Protein AF-A0A1S3C6G9-F1 (afdb_monomer_lite)

Foldseek 3Di:
DDDDDDDCVNDPDDDDPDDDDWDADPVQVVVVVVVVVVVAFDDWDWADDPVCQFWIWIWTHHPDPPDDIDIDITTTDDDPDDPPPFFFWPPQKKKKFQLVVVLVVLVVDDPPDQKWKWKDAQFWIWTDDPPDIDIQGVVVVRMHIANHDHPDMDIDIDGCPPVVVSVVDPARMDMDIDGDRDPDDDPDPPPPPDDDDPPPDDDCLADWRPRQKKKKAFLVLVLVVLVVQVPAQKWKWKDAQFKIKTARPPPRDIDMDGPPVSNMHIDNHDHPDMQIAMDGCPVVVVSVPQDARIWMWTAHPPQRWIKIWGDNGPPDIDIDIGGRDPPPPVVPPPD

Structure (mmCIF, N/CA/C/O backbone):
data_AF-A0A1S3C6G9-F1
#
_entry.id   AF-A0A1S3C6G9-F1
#
loop_
_atom_site.group_PDB
_atom_site.id
_atom_site.type_symbol
_atom_site.label_atom_id
_atom_site.label_alt_id
_atom_site.label_comp_id
_atom_site.label_asym_id
_atom_site.label_entity_id
_atom_site.label_seq_id
_atom_site.pdbx_PDB_ins_code
_atom_site.Cartn_x
_atom_site.Cartn_y
_atom_site.Cartn_z
_atom_site.occupancy
_atom_site.B_iso_or_equiv
_atom_site.auth_seq_id
_atom_site.auth_comp_id
_atom_site.auth_asym_id
_atom_site.auth_atom_id
_atom_site.pdbx_PDB_model_num
ATOM 1 N N . MET A 1 1 ? 0.177 0.631 -14.634 1.00 38.62 1 MET A N 1
ATOM 2 C CA . MET A 1 1 ? 0.979 1.840 -14.386 1.00 38.62 1 MET A CA 1
ATOM 3 C C . MET A 1 1 ? 1.663 1.629 -13.054 1.00 38.62 1 MET A C 1
ATOM 5 O O . MET A 1 1 ? 0.965 1.421 -12.072 1.00 38.62 1 MET A O 1
ATOM 9 N N . ILE A 1 2 ? 2.988 1.518 -13.060 1.00 38.00 2 ILE A N 1
ATOM 10 C CA . ILE A 1 2 ? 3.804 1.368 -11.851 1.00 38.00 2 ILE A CA 1
ATOM 11 C C . ILE A 1 2 ? 4.356 2.754 -11.544 1.00 38.00 2 ILE A C 1
ATOM 13 O O . ILE A 1 2 ? 4.854 3.421 -12.450 1.00 38.00 2 ILE A O 1
ATOM 17 N N . THR A 1 3 ? 4.246 3.172 -10.291 1.00 46.28 3 THR A N 1
ATOM 18 C CA . THR A 1 3 ?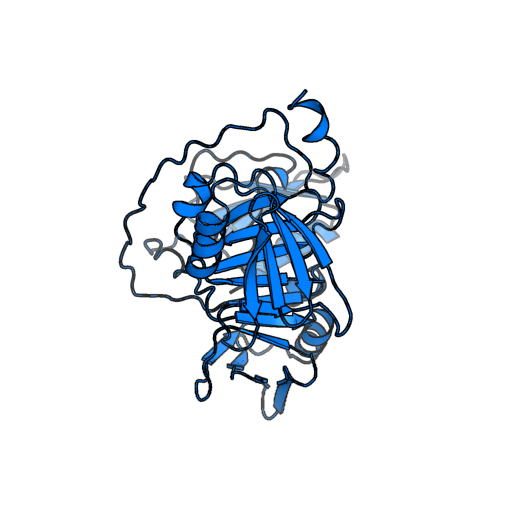 4.720 4.473 -9.834 1.00 46.28 3 THR A CA 1
ATOM 19 C C . THR A 1 3 ? 5.873 4.246 -8.868 1.00 46.28 3 THR A C 1
ATOM 21 O O . THR A 1 3 ? 5.708 3.555 -7.866 1.00 46.28 3 THR A O 1
ATOM 24 N N . LEU A 1 4 ? 7.037 4.804 -9.190 1.00 50.41 4 LEU A N 1
ATOM 25 C CA . LEU A 1 4 ? 8.224 4.799 -8.341 1.00 50.41 4 LEU A CA 1
ATOM 26 C C . LEU A 1 4 ? 8.490 6.237 -7.897 1.00 50.41 4 LEU A C 1
ATOM 28 O O . LEU A 1 4 ? 8.584 7.130 -8.737 1.00 50.41 4 LEU A O 1
ATOM 32 N N . THR A 1 5 ? 8.625 6.449 -6.592 1.00 59.31 5 THR A N 1
ATOM 33 C CA . THR A 1 5 ? 9.038 7.733 -6.022 1.00 59.31 5 THR A CA 1
ATOM 34 C C . THR A 1 5 ? 10.396 7.545 -5.369 1.00 59.31 5 THR A C 1
ATOM 36 O O . THR A 1 5 ? 10.550 6.687 -4.506 1.00 59.31 5 THR A O 1
ATOM 39 N N . MET A 1 6 ? 11.373 8.333 -5.807 1.00 55.72 6 MET A N 1
ATOM 40 C CA . MET A 1 6 ? 12.701 8.400 -5.206 1.00 55.72 6 MET A CA 1
ATOM 41 C C . MET A 1 6 ? 12.866 9.787 -4.601 1.00 55.72 6 MET A C 1
ATOM 43 O O . MET A 1 6 ? 12.591 10.782 -5.275 1.00 55.72 6 MET A O 1
ATOM 47 N N . LEU A 1 7 ? 13.271 9.846 -3.337 1.00 67.69 7 LEU A N 1
ATOM 48 C CA . LEU A 1 7 ? 13.554 11.107 -2.657 1.00 67.69 7 LEU A CA 1
ATOM 49 C C . LEU A 1 7 ? 14.998 11.552 -2.960 1.00 67.69 7 LEU A C 1
ATOM 51 O O . LEU A 1 7 ? 15.809 10.709 -3.358 1.00 67.69 7 LEU A O 1
ATOM 55 N N . PRO A 1 8 ? 15.348 12.844 -2.808 1.00 66.25 8 PRO A N 1
ATOM 56 C CA . PRO A 1 8 ? 16.704 13.340 -3.064 1.00 66.25 8 PRO A CA 1
ATOM 57 C C . PRO A 1 8 ? 17.812 12.545 -2.356 1.00 66.25 8 PRO A C 1
ATOM 59 O O . PRO A 1 8 ? 18.881 12.339 -2.923 1.00 66.25 8 PRO A O 1
ATOM 62 N N . GLU A 1 9 ? 17.533 12.026 -1.162 1.00 68.75 9 GLU A N 1
ATOM 63 C CA . GLU A 1 9 ? 18.440 11.228 -0.330 1.00 68.75 9 GLU A CA 1
ATOM 64 C C . GLU A 1 9 ? 18.771 9.863 -0.952 1.00 68.75 9 GLU A C 1
ATOM 66 O O . GLU A 1 9 ? 19.758 9.229 -0.592 1.00 68.75 9 GLU A O 1
ATOM 71 N N . SER A 1 10 ? 17.976 9.409 -1.927 1.00 68.12 10 SER A N 1
ATOM 72 C CA . SER A 1 10 ? 18.249 8.186 -2.693 1.00 68.12 10 SER A CA 1
ATOM 73 C C . SER A 1 10 ? 19.398 8.350 -3.699 1.00 68.12 10 SER A C 1
ATOM 75 O O . SER A 1 10 ? 19.798 7.372 -4.331 1.00 68.12 10 SER A O 1
ATOM 77 N N . PHE A 1 11 ? 19.914 9.569 -3.888 1.00 75.50 11 PHE A N 1
ATOM 78 C CA . PHE A 1 11 ? 20.963 9.884 -4.852 1.00 75.50 11 PHE A CA 1
ATOM 79 C C . PHE A 1 11 ? 22.239 10.338 -4.142 1.00 75.50 11 PHE A C 1
ATOM 81 O O . PHE A 1 11 ? 22.205 11.153 -3.227 1.00 75.50 11 PHE A O 1
ATOM 88 N N . THR A 1 12 ? 23.402 9.899 -4.633 1.00 82.62 12 THR A N 1
ATOM 89 C CA . THR A 1 12 ? 24.702 10.405 -4.152 1.00 82.62 12 THR A CA 1
ATOM 90 C C . THR A 1 12 ? 24.865 11.906 -4.413 1.00 82.62 12 THR A C 1
ATOM 92 O O . THR A 1 12 ? 25.555 12.601 -3.669 1.00 82.62 12 THR A O 1
ATOM 95 N N . ARG A 1 13 ? 24.254 12.410 -5.493 1.00 77.31 13 ARG A N 1
ATOM 96 C CA . ARG A 1 13 ? 24.176 13.832 -5.841 1.00 77.31 13 ARG A CA 1
ATOM 97 C C . ARG A 1 13 ? 22.821 14.114 -6.478 1.00 77.31 13 ARG A C 1
ATOM 99 O O . ARG A 1 13 ? 22.429 13.411 -7.406 1.00 77.31 13 ARG A O 1
ATOM 106 N N . TYR A 1 14 ? 22.148 15.161 -6.016 1.00 84.44 14 TYR A N 1
ATOM 107 C CA . TYR A 1 14 ? 20.875 15.618 -6.566 1.00 84.44 14 TYR A CA 1
ATOM 108 C C . TYR A 1 14 ? 20.879 17.144 -6.683 1.00 84.44 14 TYR A C 1
ATOM 110 O O . TYR A 1 14 ? 21.226 17.841 -5.733 1.00 84.44 14 TYR A O 1
ATOM 118 N N . SER A 1 15 ? 20.499 17.656 -7.852 1.00 82.12 15 SER A N 1
ATOM 119 C CA . SER A 1 15 ? 20.269 19.081 -8.090 1.00 82.12 15 SER A CA 1
ATOM 120 C C . SER A 1 15 ? 19.144 19.238 -9.103 1.00 82.12 15 SER A C 1
ATOM 122 O O . SER A 1 15 ? 19.116 18.533 -10.113 1.00 82.12 15 SER A O 1
ATOM 124 N N .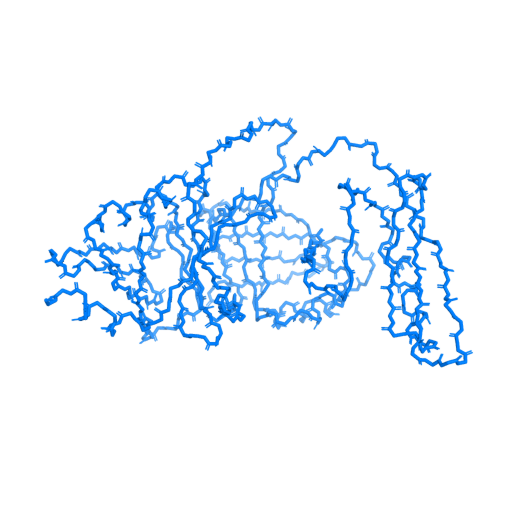 CYS A 1 16 ? 18.200 20.130 -8.819 1.00 79.38 16 CYS A N 1
ATOM 125 C CA . CYS A 1 16 ? 17.033 20.356 -9.657 1.00 79.38 16 CYS A CA 1
ATOM 126 C C . CYS A 1 16 ? 16.548 21.798 -9.480 1.00 79.38 16 CYS A C 1
ATOM 128 O O . CYS A 1 16 ? 15.994 22.145 -8.439 1.00 79.38 16 CYS A O 1
ATOM 130 N N . ASP A 1 17 ? 16.752 22.634 -10.499 1.00 76.81 17 ASP A N 1
ATOM 131 C CA . ASP A 1 17 ? 16.392 24.058 -10.437 1.00 76.81 17 ASP A CA 1
ATOM 132 C C . ASP A 1 17 ? 14.884 24.290 -10.598 1.00 76.81 17 ASP A C 1
ATOM 134 O O . ASP A 1 17 ? 14.328 25.283 -10.124 1.00 76.81 17 ASP A O 1
ATOM 138 N N . ARG A 1 18 ? 14.214 23.399 -11.336 1.00 68.50 18 ARG A N 1
ATOM 139 C CA . ARG A 1 18 ? 12.786 23.471 -11.663 1.00 68.50 18 ARG A CA 1
ATOM 140 C C . ARG A 1 18 ? 12.225 22.069 -11.817 1.00 68.50 18 ARG A C 1
ATOM 142 O O . ARG A 1 18 ? 12.912 21.182 -12.304 1.00 68.50 18 ARG A O 1
ATOM 149 N N . ASN A 1 19 ? 10.944 21.899 -11.507 1.00 67.56 19 ASN A N 1
ATOM 150 C CA . ASN A 1 19 ? 10.250 20.644 -11.779 1.00 67.56 19 ASN A CA 1
ATOM 151 C C . ASN A 1 19 ? 10.243 20.359 -13.288 1.00 67.56 19 ASN A C 1
ATOM 153 O O . ASN A 1 19 ? 9.699 21.143 -14.071 1.00 67.56 19 ASN A O 1
ATOM 157 N N . ILE A 1 20 ? 10.838 19.234 -13.684 1.00 70.06 20 ILE A N 1
ATOM 158 C CA . ILE A 1 20 ? 10.890 18.763 -15.068 1.00 70.06 20 ILE A CA 1
ATOM 159 C C . ILE A 1 20 ? 10.080 17.472 -15.167 1.00 70.06 20 ILE A C 1
ATOM 161 O O . ILE A 1 20 ? 10.224 16.567 -14.348 1.00 70.06 20 ILE A O 1
ATOM 165 N N . TYR A 1 21 ? 9.256 17.382 -16.208 1.00 70.00 21 TYR A N 1
ATOM 166 C CA . TYR A 1 21 ? 8.491 16.185 -16.528 1.00 70.00 21 TYR A CA 1
ATOM 167 C C . TYR A 1 21 ? 8.989 15.609 -17.840 1.00 70.00 21 TYR A C 1
ATOM 169 O O . TYR A 1 21 ? 8.986 16.286 -18.869 1.00 70.00 21 TYR A O 1
ATOM 177 N N . VAL A 1 22 ? 9.422 14.354 -17.790 1.00 72.69 22 VAL A N 1
ATOM 178 C CA . VAL A 1 22 ? 9.971 13.649 -18.942 1.00 72.69 22 VAL A CA 1
ATOM 179 C C . VAL A 1 22 ? 9.237 12.336 -19.105 1.00 72.69 22 VAL A C 1
ATOM 181 O O . VAL A 1 22 ? 9.097 11.572 -18.152 1.00 72.69 22 VAL A O 1
ATOM 184 N N . GLN A 1 23 ? 8.805 12.058 -20.329 1.00 77.62 23 GLN A N 1
ATOM 185 C CA . GLN A 1 23 ? 8.282 10.756 -20.698 1.00 77.62 23 GLN A CA 1
ATOM 186 C C . GLN A 1 23 ? 9.239 10.112 -21.704 1.00 77.62 23 GLN A C 1
ATOM 188 O O . GLN A 1 23 ? 9.693 10.757 -22.648 1.00 77.62 23 GLN A O 1
ATOM 193 N N . PHE A 1 24 ? 9.576 8.847 -21.469 1.00 81.44 24 PHE A N 1
ATOM 194 C CA . PHE A 1 24 ? 10.530 8.084 -22.270 1.00 81.44 24 PHE A CA 1
ATOM 195 C C . PHE A 1 24 ? 10.158 6.598 -22.279 1.00 81.44 24 PHE A C 1
ATOM 197 O O . PHE A 1 24 ? 9.331 6.140 -21.484 1.00 81.44 24 PHE A O 1
ATOM 204 N N . SER A 1 25 ? 10.756 5.829 -23.190 1.00 80.50 25 SER A N 1
ATOM 205 C CA . SER A 1 25 ? 10.552 4.381 -23.251 1.00 80.50 25 SER A CA 1
ATOM 206 C C . SER A 1 25 ? 11.339 3.699 -22.139 1.00 80.50 25 SER A C 1
ATOM 208 O O . SER A 1 25 ? 12.572 3.713 -22.137 1.00 80.50 25 SER A O 1
ATOM 210 N N . ILE A 1 26 ? 10.632 3.042 -21.216 1.00 77.06 26 ILE A N 1
ATOM 211 C CA . ILE A 1 26 ? 11.287 2.267 -20.156 1.00 77.06 26 ILE A CA 1
ATOM 212 C C . ILE A 1 26 ? 12.150 1.134 -20.729 1.00 77.06 26 ILE A C 1
ATOM 214 O O . ILE A 1 26 ? 13.206 0.836 -20.182 1.00 77.06 26 ILE A O 1
ATOM 218 N N . GLY A 1 27 ? 11.752 0.542 -21.863 1.00 75.56 27 GLY A N 1
ATOM 219 C CA . GLY A 1 27 ? 12.531 -0.500 -22.537 1.00 75.56 27 GLY A CA 1
ATOM 220 C C . GLY A 1 27 ? 13.826 0.031 -23.157 1.00 75.56 27 GLY A C 1
ATOM 221 O O . GLY A 1 27 ? 14.871 -0.617 -23.079 1.00 75.56 27 GLY A O 1
ATOM 222 N N . GLU A 1 28 ? 13.793 1.241 -23.717 1.00 81.00 28 GLU A N 1
ATOM 223 C CA . GLU A 1 28 ? 14.993 1.899 -24.243 1.00 81.00 28 GLU A CA 1
ATOM 224 C C . GLU A 1 28 ? 15.953 2.276 -23.109 1.00 81.00 28 GLU A C 1
ATOM 226 O O . GLU A 1 28 ? 17.142 1.964 -23.177 1.00 81.00 28 GLU A O 1
ATOM 231 N N . PHE A 1 29 ? 15.427 2.860 -22.029 1.00 85.81 29 PHE A N 1
ATOM 232 C CA . PHE A 1 29 ? 16.208 3.160 -20.831 1.00 85.81 29 PHE A CA 1
ATOM 233 C C . PHE A 1 29 ? 16.860 1.895 -20.260 1.00 85.81 29 PHE A C 1
ATOM 235 O O . PHE A 1 29 ? 18.071 1.863 -20.039 1.00 85.81 29 PHE A O 1
ATOM 242 N N . TYR A 1 30 ? 16.077 0.827 -20.087 1.00 83.31 30 TYR A N 1
ATOM 243 C CA . TYR A 1 30 ? 16.554 -0.433 -19.526 1.00 83.31 30 TYR A CA 1
ATOM 244 C C . TYR A 1 30 ? 17.632 -1.090 -20.394 1.00 83.31 30 TYR A C 1
ATOM 246 O O . TYR A 1 30 ? 18.643 -1.556 -19.869 1.00 83.31 30 TYR A O 1
ATOM 254 N N . SER A 1 31 ? 17.468 -1.098 -21.721 1.00 81.19 31 SER A N 1
ATOM 255 C CA . SER A 1 31 ? 18.469 -1.687 -22.621 1.00 81.19 31 SER A CA 1
ATOM 256 C C . SER A 1 31 ? 19.803 -0.931 -22.575 1.00 81.19 31 SER A C 1
ATOM 258 O O . SER A 1 31 ? 20.854 -1.565 -22.452 1.00 81.19 31 SER A O 1
ATOM 260 N N . LYS A 1 32 ? 19.773 0.412 -22.570 1.00 87.31 32 LYS A N 1
ATOM 261 C CA . LYS A 1 32 ? 20.968 1.255 -22.390 1.00 87.31 32 LYS A CA 1
ATOM 262 C C . LYS A 1 32 ? 21.617 1.014 -21.029 1.00 87.31 32 LYS A C 1
ATOM 264 O O . LYS A 1 32 ? 22.825 0.794 -20.971 1.00 87.31 32 LYS A O 1
ATOM 269 N N . PHE A 1 33 ? 20.826 0.995 -19.958 1.00 87.19 33 PHE A N 1
ATOM 270 C CA . PHE A 1 33 ? 21.311 0.752 -18.601 1.00 87.19 33 PHE A CA 1
ATOM 271 C C . PHE A 1 33 ? 22.010 -0.608 -18.474 1.00 87.19 33 PHE A C 1
ATOM 273 O O . PHE A 1 33 ? 23.155 -0.691 -18.028 1.00 87.19 33 PHE A O 1
ATOM 280 N N . MET A 1 34 ? 21.363 -1.682 -18.933 1.00 86.75 34 MET A N 1
ATOM 281 C CA . MET A 1 34 ? 21.908 -3.037 -18.829 1.00 86.75 34 MET A CA 1
ATOM 282 C C . MET A 1 34 ? 23.144 -3.251 -19.704 1.00 86.75 34 MET A C 1
ATOM 284 O O . MET A 1 34 ? 24.052 -3.976 -19.296 1.00 86.75 34 MET A O 1
ATOM 288 N N . LEU A 1 35 ? 23.212 -2.618 -20.879 1.00 89.56 35 LEU A N 1
ATOM 289 C CA . LEU A 1 35 ? 24.400 -2.661 -21.733 1.00 89.56 35 LEU A CA 1
ATOM 290 C C . LEU A 1 35 ? 25.629 -2.086 -21.014 1.00 89.56 35 LEU A C 1
ATOM 292 O O . LEU A 1 35 ? 26.685 -2.716 -21.022 1.00 89.56 35 LEU A O 1
ATOM 296 N N . HIS A 1 36 ? 25.492 -0.919 -20.381 1.00 90.31 36 HIS A N 1
ATOM 297 C CA . HIS A 1 36 ? 26.605 -0.257 -19.692 1.00 90.31 36 HIS A CA 1
ATOM 298 C C . HIS A 1 36 ? 26.970 -0.980 -18.396 1.00 90.31 36 HIS A C 1
ATOM 300 O O . HIS A 1 36 ? 28.150 -1.211 -18.140 1.00 90.31 36 HIS A O 1
ATOM 306 N N . LYS A 1 37 ? 25.979 -1.484 -17.654 1.00 87.75 37 LYS A N 1
ATOM 307 C CA . LYS A 1 37 ? 26.233 -2.340 -16.489 1.00 87.75 37 LYS A CA 1
ATOM 308 C C . LYS A 1 37 ? 27.086 -3.566 -16.844 1.00 87.75 37 LYS A C 1
ATOM 310 O O . LYS A 1 37 ? 28.029 -3.886 -16.131 1.00 87.75 37 LYS A O 1
ATOM 315 N N . ARG A 1 38 ? 26.819 -4.229 -17.981 1.00 88.81 38 ARG A N 1
ATOM 316 C CA . ARG A 1 38 ? 27.636 -5.366 -18.467 1.00 88.81 38 ARG A CA 1
ATOM 317 C C . ARG A 1 38 ? 29.054 -4.970 -18.889 1.00 88.81 38 ARG A C 1
ATOM 319 O O . ARG A 1 38 ? 29.923 -5.831 -18.930 1.00 88.81 38 ARG A O 1
ATOM 326 N N . ARG A 1 39 ? 29.284 -3.698 -19.222 1.00 87.69 39 ARG A N 1
ATOM 327 C CA . ARG A 1 39 ? 30.592 -3.159 -19.629 1.00 87.69 39 ARG A CA 1
ATOM 328 C C . ARG A 1 39 ? 31.448 -2.668 -18.454 1.00 87.69 39 ARG A C 1
ATOM 330 O O . ARG A 1 39 ? 32.580 -2.256 -18.684 1.00 87.69 39 ARG A O 1
ATOM 337 N N . GLY A 1 40 ? 30.941 -2.755 -17.221 1.00 87.94 40 GLY A N 1
ATOM 338 C CA . GLY A 1 40 ? 31.676 -2.359 -16.015 1.00 87.94 40 GLY A CA 1
ATOM 339 C C . GLY A 1 40 ? 31.447 -0.910 -15.577 1.00 87.94 40 GLY A C 1
ATOM 340 O O . GLY A 1 40 ? 32.227 -0.388 -14.784 1.00 87.94 40 GLY A O 1
ATOM 341 N N . TYR A 1 41 ? 30.385 -0.266 -16.067 1.00 90.62 41 TYR A N 1
ATOM 342 C CA . TYR A 1 41 ? 29.923 1.010 -15.523 1.00 90.62 41 TYR A CA 1
ATOM 343 C C . TYR A 1 41 ? 29.105 0.761 -14.251 1.00 90.62 41 TYR A C 1
ATOM 345 O O . TYR A 1 41 ? 28.204 -0.085 -14.239 1.00 90.62 41 TYR A O 1
ATOM 353 N N . ASP A 1 42 ? 29.422 1.495 -13.189 1.00 89.00 42 ASP A N 1
ATOM 354 C CA . ASP A 1 42 ? 28.872 1.310 -11.840 1.00 89.00 42 ASP A CA 1
ATOM 355 C C . ASP A 1 42 ? 27.985 2.476 -11.386 1.00 89.00 42 ASP A C 1
ATOM 357 O O . ASP A 1 42 ? 27.235 2.341 -10.419 1.00 89.00 42 ASP A O 1
ATOM 361 N N . SER A 1 43 ? 28.018 3.595 -12.109 1.00 88.75 43 SER A N 1
ATOM 362 C CA . SER A 1 43 ? 27.309 4.818 -11.755 1.00 88.75 43 SER A CA 1
ATOM 363 C C . SER A 1 43 ? 26.644 5.454 -12.976 1.00 88.75 43 SER A C 1
ATOM 365 O O . SER A 1 43 ? 27.095 5.319 -14.115 1.00 88.75 43 SER A O 1
ATOM 367 N N . LEU A 1 44 ? 25.511 6.116 -12.736 1.00 91.25 44 LEU A N 1
ATOM 368 C CA . LEU A 1 44 ? 24.696 6.771 -13.755 1.00 91.25 44 LEU A CA 1
ATOM 369 C C . LEU A 1 44 ? 24.291 8.158 -13.263 1.00 91.25 44 LEU A C 1
ATOM 371 O O . LEU A 1 44 ? 23.691 8.287 -12.197 1.00 91.25 44 LEU A O 1
ATOM 375 N N . THR A 1 45 ? 24.533 9.162 -14.096 1.00 87.94 45 THR A N 1
ATOM 376 C CA . THR A 1 45 ? 24.004 10.513 -13.925 1.00 87.94 45 THR A CA 1
ATOM 377 C C . THR A 1 45 ? 22.892 10.751 -14.941 1.00 87.94 45 THR A C 1
ATOM 379 O O . THR A 1 45 ? 23.066 10.533 -16.140 1.00 87.94 45 THR A O 1
ATOM 382 N N . LEU A 1 46 ? 21.738 11.208 -14.457 1.00 88.69 46 LEU A N 1
ATOM 383 C CA . LEU A 1 46 ? 20.617 11.636 -15.290 1.00 88.69 46 LEU A CA 1
ATOM 384 C C . LEU A 1 46 ? 20.675 13.154 -15.442 1.00 88.69 46 LEU A C 1
ATOM 386 O O . LEU A 1 46 ? 20.628 13.875 -14.449 1.00 88.69 46 LEU A O 1
ATOM 390 N N . ILE A 1 47 ? 20.757 13.639 -16.677 1.00 85.56 47 ILE A N 1
ATOM 391 C CA . ILE A 1 47 ? 20.854 15.066 -16.977 1.00 85.56 47 ILE A CA 1
ATOM 392 C C . ILE A 1 47 ? 19.668 15.458 -17.857 1.00 85.56 47 ILE A C 1
ATOM 394 O O . ILE A 1 47 ? 19.522 15.005 -18.994 1.00 85.56 47 ILE A O 1
ATOM 398 N N . CYS A 1 48 ? 18.815 16.326 -17.317 1.00 79.56 48 CYS A N 1
ATOM 399 C CA . CYS A 1 48 ? 17.689 16.919 -18.029 1.00 79.56 48 CYS A CA 1
ATOM 400 C C . CYS A 1 48 ? 17.908 18.424 -18.127 1.00 79.56 48 CYS A C 1
ATOM 402 O O . CYS A 1 48 ? 17.748 19.136 -17.140 1.00 79.56 48 CYS A O 1
ATOM 404 N N . LEU A 1 49 ? 18.257 18.914 -19.314 1.00 72.88 49 LEU A N 1
ATOM 405 C CA . LEU A 1 49 ? 18.368 20.350 -19.558 1.00 72.88 49 LEU A CA 1
ATOM 406 C C . LEU A 1 49 ? 17.106 20.821 -20.271 1.00 72.88 49 LEU A C 1
ATOM 408 O O . LEU A 1 49 ? 16.677 20.212 -21.250 1.00 72.88 49 LEU A O 1
ATOM 412 N N . ALA A 1 50 ? 16.529 21.929 -19.805 1.00 65.12 50 ALA A N 1
ATOM 413 C CA . ALA A 1 50 ? 15.311 22.505 -20.382 1.00 65.12 50 ALA A CA 1
ATOM 414 C C . ALA A 1 50 ? 15.454 22.852 -21.881 1.00 65.12 50 ALA A C 1
ATOM 416 O O . ALA A 1 50 ? 14.461 22.910 -22.610 1.00 65.12 50 ALA A O 1
ATOM 417 N N . GLU A 1 51 ? 16.690 23.063 -22.338 1.00 66.88 51 GLU A N 1
ATOM 418 C CA . GLU A 1 51 ? 17.050 23.341 -23.730 1.00 66.88 51 GLU A CA 1
ATOM 419 C C . GLU A 1 51 ? 16.918 22.098 -24.631 1.00 66.88 51 GLU A C 1
ATOM 421 O O . GLU A 1 51 ? 16.570 22.219 -25.806 1.00 66.88 51 GLU A O 1
ATOM 426 N N . PHE A 1 52 ? 17.071 20.888 -24.080 1.00 65.88 52 PHE A N 1
ATOM 427 C CA . PHE A 1 52 ? 16.946 19.620 -24.805 1.00 65.88 52 PHE A CA 1
ATOM 428 C C . PHE A 1 52 ? 15.550 19.010 -24.625 1.00 65.88 52 PHE A C 1
ATOM 430 O O . PHE A 1 52 ? 15.358 17.980 -23.988 1.00 65.88 52 PHE A O 1
ATOM 437 N N . ARG A 1 53 ? 14.540 19.641 -25.236 1.00 62.81 53 ARG A N 1
ATOM 438 C CA . ARG A 1 53 ? 13.109 19.300 -25.053 1.00 62.81 53 ARG A CA 1
ATOM 439 C C . ARG A 1 53 ? 12.690 17.870 -25.422 1.00 62.81 53 ARG A C 1
ATOM 441 O O . ARG A 1 53 ? 11.607 17.451 -25.023 1.00 62.81 53 ARG A O 1
ATOM 448 N N . PHE A 1 54 ? 13.512 17.157 -26.187 1.00 78.38 54 PHE A N 1
ATOM 449 C CA . PHE A 1 54 ? 13.217 15.811 -26.696 1.00 78.38 54 PHE A CA 1
ATOM 450 C C . PHE A 1 54 ? 14.280 14.779 -26.320 1.00 78.38 54 PHE A C 1
ATOM 452 O O . PHE A 1 54 ? 14.272 13.669 -26.846 1.00 78.38 54 PHE A O 1
ATOM 459 N N . HIS A 1 55 ? 1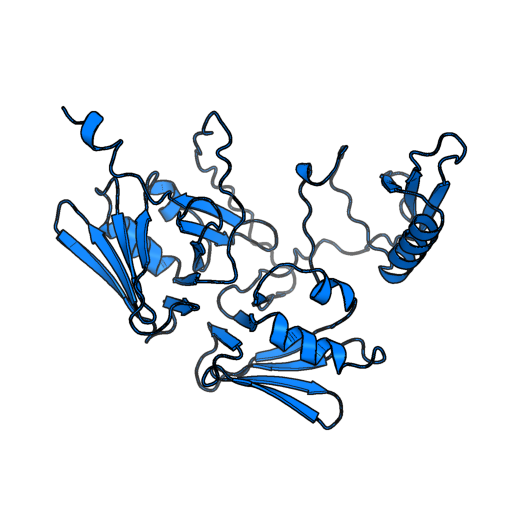5.224 15.142 -25.446 1.00 81.94 55 HIS A N 1
ATOM 460 C CA . HIS A 1 55 ? 16.280 14.228 -25.038 1.00 81.94 55 HIS A CA 1
ATOM 461 C C . HIS A 1 55 ? 16.619 14.384 -23.558 1.00 81.94 55 HIS A C 1
ATOM 463 O O . HIS A 1 55 ? 16.712 15.488 -23.031 1.00 81.94 55 HIS A O 1
ATOM 469 N N . MET A 1 56 ? 16.850 13.253 -22.902 1.00 86.81 56 MET A N 1
ATOM 470 C CA . MET A 1 56 ? 17.499 13.168 -21.597 1.00 86.81 56 MET A CA 1
ATOM 471 C C . MET A 1 56 ? 18.892 12.593 -21.824 1.00 86.81 56 MET A C 1
ATOM 473 O O . MET A 1 56 ? 19.041 11.600 -22.537 1.00 86.81 56 MET A O 1
ATOM 477 N N . ALA A 1 57 ? 19.912 13.200 -21.229 1.00 88.62 57 ALA A N 1
ATOM 478 C CA . ALA A 1 57 ? 21.255 12.647 -21.257 1.00 88.62 57 ALA A CA 1
ATOM 479 C C . ALA A 1 57 ? 21.439 11.671 -20.086 1.00 88.62 57 ALA A C 1
ATOM 481 O O . ALA A 1 57 ? 21.095 11.962 -18.942 1.00 88.62 57 ALA A O 1
ATOM 482 N N . LEU A 1 58 ? 21.965 10.494 -20.402 1.00 90.50 58 LEU A N 1
ATOM 483 C CA . LEU A 1 58 ? 22.386 9.461 -19.468 1.00 90.50 58 LEU A CA 1
ATOM 484 C C . LEU A 1 58 ? 23.910 9.413 -19.532 1.00 90.50 58 LEU A C 1
ATOM 486 O O . LEU A 1 58 ? 24.463 9.092 -20.582 1.00 90.50 58 LEU A O 1
ATOM 490 N N . GLU A 1 59 ? 24.595 9.732 -18.446 1.00 92.00 59 GLU A N 1
ATOM 491 C CA . GLU A 1 59 ? 26.052 9.675 -18.395 1.00 92.00 59 GLU A CA 1
ATOM 492 C C . GLU A 1 59 ? 26.485 8.523 -17.492 1.00 92.00 59 GLU A C 1
ATOM 494 O O . GLU A 1 59 ? 26.239 8.535 -16.286 1.00 92.00 59 GLU A O 1
ATOM 499 N N . PHE A 1 60 ? 27.091 7.501 -18.091 1.00 91.81 60 PHE A N 1
ATOM 500 C CA . PHE A 1 60 ? 27.574 6.332 -17.366 1.00 91.81 60 PHE A CA 1
ATOM 501 C C . PHE A 1 60 ? 29.028 6.533 -16.955 1.00 91.81 60 PHE A C 1
ATOM 503 O O . PHE A 1 60 ? 29.868 6.861 -17.794 1.00 91.81 60 PHE A O 1
ATOM 510 N N . HIS A 1 61 ? 29.325 6.275 -15.686 1.00 89.38 61 HIS A N 1
ATOM 511 C CA . HIS A 1 61 ? 30.653 6.411 -15.092 1.00 89.38 61 HIS A CA 1
ATOM 512 C C . HIS A 1 61 ? 31.149 5.058 -14.565 1.00 89.38 61 HIS A C 1
ATOM 514 O O . HIS A 1 61 ? 30.359 4.164 -14.245 1.00 89.38 61 HIS A O 1
ATOM 520 N N . SER A 1 62 ? 32.469 4.885 -14.566 1.00 88.19 62 SER A N 1
ATOM 521 C CA . SER A 1 62 ? 33.147 3.706 -14.026 1.00 88.19 62 SER A CA 1
ATOM 522 C C . SER A 1 62 ? 34.197 4.166 -13.027 1.00 88.19 62 SER A C 1
ATOM 524 O O . SER A 1 62 ? 34.913 5.136 -13.273 1.00 88.19 62 SER A O 1
ATOM 526 N N . SER A 1 63 ? 34.326 3.445 -11.917 1.00 82.19 63 SER A N 1
ATOM 527 C CA . SER A 1 63 ? 35.435 3.612 -10.973 1.00 82.19 63 SER A CA 1
ATOM 528 C C . SER A 1 63 ? 36.798 3.189 -11.544 1.00 82.19 63 SER A C 1
ATOM 530 O O . SER A 1 63 ? 37.837 3.506 -10.961 1.00 82.19 63 SER A O 1
ATOM 532 N N . SER A 1 64 ? 36.830 2.497 -12.690 1.00 80.44 64 SER A N 1
ATOM 533 C CA . SER A 1 64 ? 38.074 2.127 -13.366 1.00 80.44 64 SER A CA 1
ATOM 534 C C . SER A 1 64 ? 38.696 3.320 -14.092 1.00 80.44 64 SER A C 1
ATOM 536 O O . SER A 1 64 ? 38.120 3.864 -15.031 1.00 80.44 64 SER A O 1
ATOM 538 N N . ILE A 1 65 ? 39.939 3.653 -13.731 1.00 64.00 65 ILE A N 1
ATOM 539 C CA . ILE A 1 65 ? 40.727 4.761 -14.307 1.00 64.00 65 ILE A CA 1
ATOM 540 C C . ILE A 1 65 ? 40.901 4.632 -15.836 1.00 64.00 65 ILE A C 1
ATOM 542 O O . ILE A 1 65 ? 41.150 5.619 -16.522 1.00 64.00 65 ILE A O 1
ATOM 546 N N . GLN A 1 66 ? 40.761 3.425 -16.391 1.00 74.12 66 GLN A N 1
ATOM 547 C CA . GLN A 1 66 ? 40.935 3.167 -17.824 1.00 74.12 66 GLN A CA 1
ATOM 548 C C . GLN A 1 66 ? 39.659 3.363 -18.659 1.00 74.12 66 GLN A C 1
ATOM 550 O O . GLN A 1 66 ? 39.741 3.339 -19.886 1.00 74.12 66 GLN A O 1
ATOM 555 N N . GLN A 1 67 ? 38.486 3.535 -18.038 1.00 79.81 67 GLN A N 1
ATOM 556 C CA . GLN A 1 67 ? 37.220 3.702 -18.756 1.00 79.81 67 GLN A CA 1
ATOM 557 C C . GLN A 1 67 ? 36.737 5.150 -18.679 1.00 79.81 67 GLN A C 1
ATOM 559 O O . GLN A 1 67 ? 36.456 5.675 -17.606 1.00 79.81 67 GLN A O 1
ATOM 564 N N . SER A 1 68 ? 36.608 5.795 -19.840 1.00 84.44 68 SER A N 1
ATOM 565 C CA . SER A 1 68 ? 36.019 7.129 -19.931 1.00 84.44 68 SER A CA 1
ATOM 566 C C . SER A 1 68 ? 34.496 7.090 -19.724 1.00 84.44 68 SER A C 1
ATOM 568 O O . SER A 1 68 ? 33.852 6.072 -20.030 1.00 84.44 68 SER A O 1
ATOM 570 N N . PRO A 1 69 ? 33.896 8.204 -19.256 1.00 87.88 69 PRO A N 1
ATOM 571 C CA . PRO A 1 69 ? 32.448 8.341 -19.189 1.00 87.88 69 PRO A CA 1
ATOM 572 C C . PRO A 1 69 ? 31.794 8.075 -20.547 1.00 87.88 69 PRO A C 1
ATOM 574 O O . PRO A 1 69 ? 32.328 8.454 -21.594 1.00 87.88 69 PRO A O 1
ATOM 577 N N . SER A 1 70 ? 30.632 7.422 -20.533 1.00 89.50 70 SER A N 1
ATOM 578 C CA . SER A 1 70 ? 29.866 7.129 -21.746 1.00 89.50 70 SER A CA 1
ATOM 579 C C . SER A 1 70 ? 28.552 7.909 -21.751 1.00 89.50 70 SER A C 1
ATOM 581 O O . SER A 1 70 ? 27.597 7.499 -21.084 1.00 89.50 70 SER A O 1
ATOM 583 N N . PRO A 1 71 ? 28.472 9.032 -22.487 1.00 89.81 71 PRO A N 1
ATOM 584 C CA . PRO A 1 71 ? 27.227 9.760 -22.647 1.00 89.81 71 PRO A CA 1
ATOM 585 C C . PRO A 1 71 ? 26.310 9.037 -23.638 1.00 89.81 71 PRO A C 1
ATOM 587 O O . PRO A 1 71 ? 26.720 8.603 -24.715 1.00 89.81 71 PRO A O 1
ATOM 590 N N . GLN A 1 72 ? 25.038 8.933 -23.281 1.00 89.94 72 GLN A N 1
ATOM 591 C CA . GLN A 1 72 ? 23.972 8.383 -24.103 1.00 89.94 72 GLN A CA 1
ATOM 592 C C . GLN A 1 72 ? 22.799 9.353 -24.112 1.00 89.94 72 GLN A C 1
ATOM 594 O O . GLN A 1 72 ? 22.435 9.914 -23.084 1.00 89.94 72 GLN A O 1
ATOM 599 N N . LEU A 1 73 ? 22.161 9.511 -25.266 1.00 88.50 73 LEU A N 1
ATOM 600 C CA . LEU A 1 73 ? 20.900 10.237 -25.354 1.00 88.50 73 LEU A CA 1
ATOM 601 C C . LEU A 1 73 ? 19.750 9.247 -25.285 1.00 88.50 73 LEU A C 1
ATOM 603 O O . LEU A 1 73 ? 19.745 8.245 -26.000 1.00 88.50 73 LEU A O 1
ATOM 607 N N . LEU A 1 74 ? 18.794 9.522 -24.414 1.00 86.38 74 LEU A N 1
ATOM 608 C CA . LEU A 1 74 ? 17.514 8.846 -24.360 1.00 86.38 74 LEU A CA 1
ATOM 609 C C . LEU A 1 74 ? 16.490 9.751 -25.027 1.00 86.38 74 LEU A C 1
ATOM 611 O O . LEU A 1 74 ? 16.370 10.918 -24.649 1.00 86.38 74 LEU A O 1
ATOM 615 N N . HIS A 1 75 ? 15.777 9.226 -26.019 1.00 83.50 75 HIS A N 1
ATOM 616 C CA . HIS A 1 75 ? 14.723 9.993 -26.659 1.00 83.50 75 HIS A CA 1
ATOM 617 C C . HIS A 1 75 ? 13.569 10.201 -25.674 1.00 83.50 75 HIS A C 1
ATOM 619 O O . HIS A 1 75 ? 13.102 9.269 -25.012 1.00 83.50 75 HIS A O 1
ATOM 625 N N . THR A 1 76 ? 13.106 11.440 -25.581 1.00 81.75 76 THR A N 1
ATOM 626 C CA . THR A 1 76 ? 11.999 11.833 -24.722 1.00 81.75 76 THR A CA 1
ATOM 627 C C . THR A 1 76 ? 10.926 12.500 -25.554 1.00 81.75 76 THR A C 1
ATOM 629 O O . THR A 1 76 ? 11.172 13.091 -26.606 1.00 81.75 76 THR A O 1
ATOM 632 N N . TRP A 1 77 ? 9.694 12.393 -25.090 1.00 74.31 77 TRP A N 1
ATOM 633 C CA . TRP A 1 77 ? 8.573 13.092 -25.688 1.00 74.31 77 TRP A CA 1
ATOM 634 C C . TRP A 1 77 ? 8.090 14.149 -24.716 1.00 74.31 77 TRP A C 1
ATOM 636 O O . TRP A 1 77 ? 7.839 13.890 -23.536 1.00 74.31 77 TRP A O 1
ATOM 646 N N . GLN A 1 78 ? 7.946 15.360 -25.245 1.00 58.12 78 GLN A N 1
ATOM 647 C CA . GLN A 1 78 ? 7.288 16.434 -24.536 1.00 58.12 78 GLN A CA 1
ATOM 648 C C . GLN A 1 78 ? 5.791 16.123 -24.515 1.00 58.12 78 GLN A C 1
ATOM 650 O O . GLN A 1 78 ? 5.146 16.016 -25.561 1.00 58.12 78 GLN A O 1
ATOM 655 N N . GLN A 1 79 ? 5.228 15.956 -23.325 1.00 48.59 79 GLN A N 1
ATOM 656 C CA . GLN A 1 79 ? 3.797 15.746 -23.190 1.00 48.59 79 GLN A CA 1
ATOM 657 C C . GLN A 1 79 ? 3.071 17.039 -23.606 1.00 48.59 79 GLN A C 1
ATOM 659 O O . GLN A 1 79 ? 3.216 18.075 -22.960 1.00 48.59 79 GLN A O 1
ATOM 664 N N . ARG A 1 80 ? 2.259 16.996 -24.672 1.00 37.19 80 ARG A N 1
ATOM 665 C CA . ARG A 1 80 ? 1.184 17.983 -24.896 1.00 37.19 80 ARG A CA 1
ATOM 666 C C . ARG A 1 80 ? -0.016 17.624 -24.017 1.00 37.19 80 ARG A C 1
ATOM 668 O O . ARG A 1 80 ? -1.102 17.371 -24.518 1.00 37.19 80 ARG A O 1
ATOM 675 N N . CYS A 1 81 ? 0.180 17.567 -22.709 1.00 35.25 81 CYS A N 1
ATOM 676 C CA . CYS A 1 81 ? -0.918 17.505 -21.758 1.00 35.25 81 CYS A CA 1
ATOM 677 C C . CYS A 1 81 ? -0.547 18.401 -20.586 1.00 35.25 81 CYS A C 1
ATOM 679 O O . CYS A 1 81 ? 0.505 18.227 -19.974 1.00 35.25 81 CYS A O 1
ATOM 681 N N . SER A 1 82 ? -1.445 19.329 -20.253 1.00 35.47 82 SER A N 1
ATOM 682 C CA . SER A 1 82 ? -1.668 19.704 -18.861 1.00 35.47 82 SER A CA 1
ATOM 683 C C . SER A 1 82 ? -1.556 18.437 -18.022 1.00 35.47 82 SER A C 1
ATOM 685 O O . SER A 1 82 ? -2.159 17.428 -18.398 1.00 35.47 82 SER A O 1
ATOM 687 N N . PHE A 1 83 ? -0.827 18.459 -16.912 1.00 40.25 83 PHE A N 1
ATOM 688 C CA . PHE A 1 83 ? -1.100 17.488 -15.864 1.00 40.25 83 PHE A CA 1
ATOM 689 C C . PHE A 1 83 ? -2.608 17.572 -15.592 1.00 40.25 83 PHE A C 1
ATOM 691 O O . PHE A 1 83 ? -3.075 18.461 -14.889 1.00 40.25 83 PHE A O 1
ATOM 698 N N . GLN A 1 84 ? -3.390 16.649 -16.151 1.00 39.91 84 GLN A N 1
ATOM 699 C CA . GLN A 1 84 ? -4.434 16.065 -15.343 1.00 39.91 84 GLN A CA 1
ATOM 700 C C . GLN A 1 84 ? -3.632 15.506 -14.179 1.00 39.91 84 GLN A C 1
ATOM 702 O O . GLN A 1 84 ? -2.852 14.567 -14.360 1.00 39.91 84 GLN A O 1
ATOM 707 N N . LEU A 1 85 ? -3.662 16.216 -13.043 1.00 42.88 85 LEU A N 1
ATOM 708 C CA . LEU A 1 85 ? -3.195 15.669 -11.780 1.00 42.88 85 LEU A CA 1
ATOM 709 C C . LEU A 1 85 ? -3.631 14.214 -11.786 1.00 42.88 85 LEU A C 1
ATOM 711 O O . LEU A 1 85 ? -4.820 13.961 -11.983 1.00 42.88 85 LEU A O 1
ATOM 715 N N . MET A 1 86 ? -2.671 13.296 -11.651 1.00 45.66 86 MET A N 1
ATOM 716 C CA . MET A 1 86 ? -2.969 11.874 -11.554 1.00 45.66 86 MET A CA 1
ATOM 717 C C . MET A 1 86 ? -4.200 11.720 -10.674 1.00 45.66 86 MET A C 1
ATOM 719 O O . MET A 1 86 ? -4.209 12.245 -9.555 1.00 45.66 86 MET A O 1
ATOM 723 N N . GLY A 1 87 ? -5.242 11.109 -11.233 1.00 49.59 87 GLY A N 1
ATOM 724 C CA . GLY A 1 87 ? -6.539 11.027 -10.593 1.00 49.59 87 GLY A CA 1
ATOM 725 C C . GLY A 1 87 ? -6.408 10.671 -9.111 1.00 49.59 87 GLY A C 1
ATOM 726 O O . GLY A 1 87 ? -5.590 9.819 -8.745 1.00 49.59 87 GLY A O 1
ATOM 727 N N . LYS A 1 88 ? -7.165 11.356 -8.241 1.00 55.66 88 LYS A N 1
ATOM 728 C CA . LYS A 1 88 ? -7.117 11.150 -6.783 1.00 55.66 88 LYS A CA 1
ATOM 729 C C . LYS A 1 88 ? -7.170 9.641 -6.492 1.00 55.66 88 LYS A C 1
ATOM 731 O O . LYS A 1 88 ? -8.151 8.983 -6.844 1.00 55.66 88 LYS A O 1
ATOM 736 N N . ILE A 1 89 ? -6.136 9.087 -5.844 1.00 61.72 89 ILE A N 1
ATOM 737 C CA . ILE A 1 89 ? -6.171 7.682 -5.416 1.00 61.72 89 ILE A CA 1
ATOM 738 C C . ILE A 1 89 ? -7.336 7.520 -4.442 1.00 61.72 89 ILE A C 1
ATOM 740 O O . ILE A 1 89 ? -7.462 8.218 -3.431 1.00 61.72 89 ILE A O 1
ATOM 744 N N . ASN A 1 90 ? -8.219 6.590 -4.765 1.00 68.44 90 ASN A N 1
ATOM 745 C CA . ASN A 1 90 ? -9.304 6.193 -3.908 1.00 68.44 90 ASN A CA 1
ATOM 746 C C . ASN A 1 90 ? -8.815 5.149 -2.908 1.00 68.44 90 ASN A C 1
ATOM 748 O O . ASN A 1 90 ? -9.032 3.953 -3.066 1.00 68.44 90 ASN A O 1
ATOM 752 N N . TYR A 1 91 ? -8.241 5.624 -1.805 1.00 70.25 91 TYR A N 1
ATOM 753 C CA . TYR A 1 91 ? -7.840 4.769 -0.684 1.00 70.25 91 TYR A CA 1
ATOM 754 C C . TYR A 1 91 ? -9.014 4.070 0.021 1.00 70.25 91 TYR A C 1
ATOM 756 O O . TYR A 1 91 ? -8.792 3.304 0.955 1.00 70.25 91 TYR A O 1
ATOM 764 N N . LYS A 1 92 ? -10.268 4.326 -0.391 1.00 73.50 92 LYS A N 1
ATOM 765 C CA . LYS A 1 92 ? -11.435 3.625 0.149 1.00 73.50 92 LYS A CA 1
ATOM 766 C C . LYS A 1 92 ? -11.451 2.165 -0.286 1.00 73.50 92 LYS A C 1
ATOM 768 O O . LYS A 1 92 ? -11.708 1.319 0.558 1.00 73.50 92 LYS A O 1
ATOM 773 N N . SER A 1 93 ? -11.169 1.895 -1.561 1.00 80.56 93 SER A N 1
ATOM 774 C CA . SER A 1 93 ? -11.217 0.560 -2.159 1.00 80.56 93 SER A CA 1
ATOM 775 C C . SER A 1 93 ? -9.803 0.067 -2.430 1.00 80.56 93 SER A C 1
ATOM 777 O O . SER A 1 93 ? -9.040 0.729 -3.134 1.00 80.56 93 SER A O 1
ATOM 779 N N . PHE A 1 94 ? -9.446 -1.095 -1.890 1.00 85.25 94 PHE A N 1
ATOM 780 C CA . PHE A 1 94 ? -8.096 -1.627 -2.037 1.00 85.25 94 PHE A CA 1
ATOM 781 C C . PHE A 1 94 ? -8.053 -3.147 -2.021 1.00 85.25 94 PHE A C 1
ATOM 783 O O . PHE A 1 94 ? -8.958 -3.819 -1.521 1.00 85.25 94 PHE A O 1
ATOM 790 N N . VAL A 1 95 ? -6.955 -3.675 -2.552 1.00 88.06 95 VAL A N 1
ATOM 791 C CA . VAL A 1 95 ? -6.619 -5.095 -2.525 1.00 88.06 95 VAL A CA 1
ATOM 792 C C . VAL A 1 95 ? -5.165 -5.245 -2.120 1.00 88.06 95 VAL A C 1
ATOM 794 O O . VAL A 1 95 ? -4.308 -4.499 -2.582 1.00 88.06 95 VAL A O 1
ATOM 797 N N . SER A 1 96 ? -4.877 -6.223 -1.273 1.00 88.44 96 SER A N 1
ATOM 798 C CA . SER A 1 96 ? -3.522 -6.557 -0.859 1.00 88.44 96 SER A CA 1
ATOM 799 C C . SER A 1 96 ? -3.245 -8.036 -1.067 1.00 88.44 96 SER A C 1
ATOM 801 O O . SER A 1 96 ? -3.979 -8.871 -0.539 1.00 88.44 96 SER A O 1
ATOM 803 N N . PHE A 1 97 ? -2.159 -8.378 -1.747 1.00 87.12 97 PHE A N 1
ATOM 804 C CA . PHE A 1 97 ? -1.711 -9.759 -1.951 1.00 87.12 97 PHE A CA 1
ATOM 805 C C . PHE A 1 97 ? -0.450 -10.031 -1.152 1.00 87.12 97 PHE A C 1
ATOM 807 O O . PHE A 1 97 ? 0.370 -9.132 -0.984 1.00 87.12 97 PHE A O 1
ATOM 814 N N . LYS A 1 98 ? -0.228 -11.283 -0.751 1.00 85.00 98 LYS A N 1
ATOM 815 C CA . LYS A 1 98 ? 1.131 -11.719 -0.414 1.00 85.00 98 LYS A CA 1
ATOM 816 C C . LYS A 1 98 ? 1.976 -11.632 -1.686 1.00 85.00 98 LYS A C 1
ATOM 818 O O . LYS A 1 98 ? 1.610 -12.203 -2.715 1.00 85.00 98 LYS A O 1
ATOM 823 N N . LEU A 1 99 ? 3.094 -10.906 -1.636 1.00 82.62 99 LEU A N 1
ATOM 824 C CA . LEU A 1 99 ? 3.918 -10.673 -2.825 1.00 82.62 99 LEU A CA 1
ATOM 825 C C . LEU A 1 99 ? 4.474 -11.993 -3.378 1.00 82.62 99 LEU A C 1
ATOM 827 O O . LEU A 1 99 ? 4.569 -12.158 -4.590 1.00 82.62 99 LEU A O 1
ATOM 831 N N . TYR A 1 100 ? 4.773 -12.955 -2.500 1.00 85.44 100 TYR A N 1
ATOM 832 C CA . TYR A 1 100 ? 5.196 -14.301 -2.887 1.00 85.44 100 TYR A CA 1
ATOM 833 C C . TYR A 1 100 ? 4.173 -15.006 -3.796 1.00 85.44 100 TYR A C 1
ATOM 835 O O . TYR A 1 100 ? 4.533 -15.475 -4.875 1.00 85.44 100 TYR A O 1
ATOM 843 N N . ASP A 1 101 ? 2.895 -15.024 -3.412 1.00 87.69 101 ASP A N 1
ATOM 844 C CA . ASP A 1 101 ? 1.843 -15.671 -4.203 1.00 87.69 101 ASP A CA 1
ATOM 845 C C . ASP A 1 101 ? 1.593 -14.919 -5.513 1.00 87.69 101 ASP A C 1
ATOM 847 O O . ASP A 1 101 ? 1.443 -15.527 -6.574 1.00 87.69 101 ASP A O 1
ATOM 851 N N . PHE A 1 102 ? 1.642 -13.586 -5.464 1.00 87.25 102 PHE A N 1
ATOM 852 C CA . PHE A 1 102 ? 1.528 -12.754 -6.656 1.00 87.25 102 PHE A CA 1
ATOM 853 C C . PHE A 1 102 ? 2.663 -13.017 -7.660 1.00 87.25 102 PHE A C 1
ATOM 855 O O . PHE A 1 102 ? 2.414 -13.133 -8.859 1.00 87.25 102 PHE A O 1
ATOM 862 N N . ARG A 1 103 ? 3.907 -13.197 -7.197 1.00 87.44 103 ARG A N 1
ATOM 863 C CA . ARG A 1 103 ? 5.053 -13.535 -8.061 1.00 87.44 103 ARG A CA 1
ATOM 864 C C . ARG A 1 103 ? 4.843 -14.831 -8.831 1.00 87.44 103 ARG A C 1
ATOM 866 O O . ARG A 1 103 ? 5.229 -14.900 -9.993 1.00 87.44 103 ARG A O 1
ATOM 873 N N . ARG A 1 104 ? 4.199 -15.839 -8.230 1.00 86.12 104 ARG A N 1
ATOM 874 C CA . ARG A 1 104 ? 3.878 -17.095 -8.931 1.00 86.12 104 ARG A CA 1
ATOM 875 C C . ARG A 1 104 ? 2.983 -16.837 -10.142 1.00 86.12 104 ARG A C 1
ATOM 877 O O . ARG A 1 104 ? 3.207 -17.431 -11.190 1.00 86.12 104 ARG A O 1
ATOM 884 N N . LEU A 1 105 ? 2.037 -15.904 -10.030 1.00 84.62 105 LEU A N 1
ATOM 885 C CA . LEU A 1 105 ? 1.216 -15.461 -11.158 1.00 84.62 105 LEU A CA 1
ATOM 886 C C . LEU A 1 105 ? 2.038 -14.698 -12.210 1.00 84.62 105 LEU A C 1
ATOM 888 O O . LEU A 1 105 ? 1.868 -14.946 -13.401 1.00 84.62 105 LEU A O 1
ATOM 892 N N . VAL A 1 106 ? 2.969 -13.835 -11.789 1.00 84.31 106 VAL A N 1
ATOM 893 C CA . VAL A 1 106 ? 3.869 -13.101 -12.702 1.00 84.31 106 VAL A CA 1
ATOM 894 C C . VAL A 1 106 ? 4.745 -14.053 -13.532 1.00 84.31 106 VAL A C 1
ATOM 896 O O . VAL A 1 106 ? 4.958 -13.789 -14.713 1.00 84.31 106 VAL A O 1
ATOM 899 N N . VAL A 1 107 ? 5.214 -15.172 -12.958 1.00 83.00 107 VAL A N 1
ATOM 900 C CA . VAL A 1 107 ? 5.986 -16.202 -13.692 1.00 83.00 107 VAL A CA 1
ATOM 901 C C . VAL A 1 107 ? 5.147 -16.882 -14.772 1.00 83.00 107 VAL A C 1
ATOM 903 O O . VAL A 1 107 ? 5.643 -17.137 -15.865 1.00 83.00 107 VAL A O 1
ATOM 906 N N . ILE A 1 108 ? 3.885 -17.191 -14.467 1.00 79.38 108 ILE A N 1
ATOM 907 C CA . ILE A 1 108 ? 2.985 -17.900 -15.390 1.00 79.38 108 ILE A CA 1
ATOM 908 C C . ILE A 1 108 ? 2.624 -17.018 -16.597 1.00 79.38 108 ILE A C 1
ATOM 910 O O . ILE A 1 108 ? 2.249 -17.525 -17.653 1.00 79.38 108 ILE A O 1
ATOM 914 N N . PHE A 1 109 ? 2.747 -15.699 -16.459 1.00 73.69 109 PHE A N 1
ATOM 915 C CA . PHE A 1 109 ? 2.398 -14.758 -17.507 1.00 73.69 109 PHE A CA 1
ATOM 916 C C . PHE A 1 109 ? 3.452 -14.691 -18.621 1.00 73.69 109 PHE A C 1
ATOM 918 O O . PHE A 1 109 ? 4.630 -14.419 -18.380 1.00 73.69 109 PHE A O 1
ATOM 925 N N . ASN A 1 110 ? 3.011 -14.885 -19.863 1.00 63.44 110 ASN A N 1
ATOM 926 C CA . ASN A 1 110 ? 3.847 -14.730 -21.050 1.00 63.44 110 ASN A CA 1
ATOM 927 C C . ASN A 1 110 ? 3.900 -13.250 -21.477 1.00 63.44 110 ASN A C 1
ATOM 929 O O . ASN A 1 110 ? 2.882 -12.562 -21.431 1.00 63.44 110 ASN A O 1
ATOM 933 N N . ASP A 1 111 ? 5.061 -12.753 -21.913 1.00 60.53 111 ASP A N 1
ATOM 934 C CA . ASP A 1 111 ? 5.328 -11.316 -22.152 1.00 60.53 111 ASP A CA 1
ATOM 935 C C . ASP A 1 111 ? 4.566 -10.700 -23.347 1.00 60.53 111 ASP A C 1
ATOM 937 O O . ASP A 1 111 ? 4.797 -9.555 -23.728 1.00 60.53 111 ASP A O 1
ATOM 941 N N . THR A 1 112 ? 3.639 -11.441 -23.955 1.00 55.69 112 THR A N 1
ATOM 942 C CA . THR A 1 112 ? 2.919 -11.036 -25.167 1.00 55.69 112 THR A CA 1
ATOM 943 C C . THR A 1 112 ? 1.741 -10.097 -24.905 1.00 55.69 112 THR A C 1
ATOM 945 O O . THR A 1 112 ? 1.313 -9.395 -25.821 1.00 55.69 112 THR A O 1
ATOM 948 N N . ARG A 1 113 ? 1.196 -10.049 -23.681 1.00 59.53 113 ARG A N 1
ATOM 949 C CA . ARG A 1 113 ? 0.046 -9.195 -23.335 1.00 59.53 113 ARG A CA 1
ATOM 950 C C . ARG A 1 113 ? 0.486 -7.989 -22.501 1.00 59.53 113 ARG A C 1
ATOM 952 O O . ARG A 1 113 ? 1.055 -8.130 -21.427 1.00 59.53 113 ARG A O 1
ATOM 959 N N . THR A 1 114 ? 0.139 -6.783 -22.951 1.00 64.25 114 THR A N 1
ATOM 960 C CA . THR A 1 114 ? 0.458 -5.534 -22.233 1.00 64.25 114 THR A CA 1
ATOM 961 C C . THR A 1 114 ? -0.398 -5.338 -20.972 1.00 64.25 114 THR A C 1
ATOM 963 O O . THR A 1 114 ? 0.065 -4.727 -20.007 1.00 64.25 114 THR A O 1
ATOM 966 N N . TYR A 1 115 ? -1.626 -5.878 -20.952 1.00 75.25 115 TYR A N 1
ATOM 967 C CA . TYR A 1 115 ? -2.592 -5.716 -19.859 1.00 75.25 115 TYR A CA 1
ATOM 968 C C . TYR A 1 115 ? -3.359 -7.012 -19.554 1.00 75.25 115 TYR A C 1
ATOM 970 O O . TYR A 1 115 ? -3.781 -7.728 -20.463 1.00 75.25 115 TYR A O 1
ATOM 978 N N . ILE A 1 116 ? -3.589 -7.275 -18.267 1.00 80.38 116 ILE A N 1
ATOM 979 C CA . ILE A 1 116 ? -4.337 -8.416 -17.734 1.00 80.38 116 ILE A CA 1
ATOM 980 C C . ILE A 1 116 ? -5.638 -7.917 -17.118 1.00 80.38 116 ILE A C 1
ATOM 982 O O . ILE A 1 116 ? -5.582 -7.179 -16.129 1.00 80.38 116 ILE A O 1
ATOM 986 N N . PRO A 1 117 ? -6.799 -8.321 -17.656 1.00 86.19 117 PRO A N 1
ATOM 987 C CA . PRO A 1 117 ? -8.082 -8.022 -17.049 1.00 86.19 117 PRO A CA 1
ATOM 988 C C . PRO A 1 117 ? -8.212 -8.664 -15.668 1.00 86.19 117 PRO A C 1
ATOM 990 O O . PRO A 1 117 ? -7.806 -9.809 -15.450 1.00 86.19 117 PRO A O 1
ATOM 993 N N . PHE A 1 118 ? -8.852 -7.950 -14.752 1.00 89.94 118 PHE A N 1
ATOM 994 C CA . PHE A 1 118 ? -9.196 -8.467 -13.440 1.00 89.94 118 PHE A CA 1
ATOM 995 C C . PHE A 1 118 ? -10.607 -8.071 -13.004 1.00 89.94 118 PHE A C 1
ATOM 997 O O . PHE A 1 118 ? -11.200 -7.108 -13.501 1.00 89.94 118 PHE A O 1
ATOM 1004 N N . ARG A 1 119 ? -11.134 -8.820 -12.035 1.00 90.62 119 ARG A N 1
ATOM 1005 C CA . ARG A 1 119 ? -12.360 -8.500 -11.298 1.00 90.62 119 ARG A CA 1
ATOM 1006 C C . ARG A 1 119 ? -12.123 -8.649 -9.807 1.00 90.62 119 ARG A C 1
ATOM 1008 O O . ARG A 1 119 ? -11.447 -9.579 -9.383 1.00 90.62 119 ARG A O 1
ATOM 1015 N N . VAL A 1 120 ? -12.714 -7.759 -9.027 1.00 90.75 120 VAL A N 1
ATOM 1016 C CA . VAL A 1 120 ? -12.611 -7.756 -7.570 1.00 90.75 120 VAL A CA 1
ATOM 1017 C C . VAL A 1 120 ? -14.003 -7.682 -6.977 1.00 90.75 120 VAL A C 1
ATOM 1019 O O . VAL A 1 120 ? -14.754 -6.761 -7.284 1.00 90.75 120 VAL A O 1
ATOM 1022 N N . SER A 1 121 ? -14.338 -8.637 -6.123 1.00 91.25 121 SER A N 1
ATOM 1023 C CA . SER A 1 121 ? -15.531 -8.627 -5.278 1.00 91.25 121 SER A CA 1
ATOM 1024 C C . SER A 1 121 ? -15.118 -8.446 -3.815 1.00 91.25 121 SER A C 1
ATOM 1026 O O . SER A 1 121 ? -13.935 -8.338 -3.516 1.00 91.25 121 SER A O 1
ATOM 1028 N N . LYS A 1 122 ? -16.070 -8.442 -2.876 1.00 87.44 122 LYS A N 1
ATOM 1029 C CA . LYS A 1 122 ? -15.746 -8.370 -1.440 1.00 87.44 122 LYS A CA 1
ATOM 1030 C C . LYS A 1 122 ? -14.885 -9.554 -0.953 1.00 87.44 122 LYS A C 1
ATOM 1032 O O . LYS A 1 122 ? -14.149 -9.386 0.011 1.00 87.44 122 LYS A O 1
ATOM 1037 N N . SER A 1 123 ? -14.994 -10.725 -1.583 1.00 88.88 123 SER A N 1
ATOM 1038 C CA . SER A 1 123 ? -14.362 -11.970 -1.117 1.00 88.88 123 SER A CA 1
ATOM 1039 C C . SER A 1 123 ? -13.276 -12.511 -2.043 1.00 88.88 123 SER A C 1
ATOM 1041 O O . SER A 1 123 ? -12.490 -13.360 -1.632 1.00 88.88 123 SER A O 1
ATOM 1043 N N . GLU A 1 124 ? -13.218 -12.054 -3.293 1.00 93.88 124 GLU A N 1
ATOM 1044 C CA . GLU A 1 124 ? -12.336 -12.643 -4.301 1.00 93.88 124 GLU A CA 1
ATOM 1045 C C . GLU A 1 124 ? -11.733 -11.595 -5.231 1.00 93.88 124 GLU A C 1
ATOM 1047 O O . GLU A 1 124 ? -12.418 -10.675 -5.685 1.00 93.88 124 GLU A O 1
ATOM 1052 N N . PHE A 1 125 ? -10.476 -11.816 -5.606 1.00 93.56 125 PHE A N 1
ATOM 1053 C CA . PHE A 1 125 ? -9.806 -11.151 -6.713 1.00 93.56 125 PHE A CA 1
ATOM 1054 C C . PHE A 1 125 ? -9.510 -12.166 -7.818 1.00 93.56 125 PHE A C 1
ATOM 1056 O O . PHE A 1 125 ? -8.896 -13.200 -7.567 1.00 93.56 125 PHE A O 1
ATOM 1063 N N . LYS A 1 126 ? -9.909 -11.866 -9.055 1.00 93.25 126 LYS A N 1
ATOM 1064 C CA . LYS A 1 126 ? -9.779 -12.760 -10.210 1.00 93.25 126 LYS A CA 1
ATOM 1065 C C . LYS A 1 126 ? -8.961 -12.107 -11.308 1.00 93.25 126 LYS A C 1
ATOM 1067 O O . LYS A 1 126 ? -9.361 -11.057 -11.801 1.00 93.25 126 LYS A O 1
ATOM 1072 N N . PHE A 1 127 ? -7.877 -12.749 -11.726 1.00 90.00 127 PHE A N 1
ATOM 1073 C CA . PHE A 1 127 ? -7.189 -12.448 -12.979 1.00 90.00 127 PHE A CA 1
ATOM 1074 C C . PHE A 1 127 ? -7.701 -13.349 -14.093 1.00 90.00 127 PHE A C 1
ATOM 1076 O O . PHE A 1 127 ? -7.903 -14.546 -13.881 1.00 90.00 127 PHE A O 1
ATOM 1083 N N . PHE A 1 128 ? -7.858 -12.777 -15.282 1.00 85.94 128 PHE A N 1
ATOM 1084 C CA . PHE A 1 128 ? -8.277 -13.493 -16.482 1.00 85.94 128 PHE A CA 1
ATOM 1085 C C . PHE A 1 128 ? -7.105 -13.516 -17.463 1.00 85.94 128 PHE A C 1
ATOM 1087 O O . PHE A 1 128 ? -6.734 -12.481 -18.019 1.00 85.94 128 PHE A O 1
ATOM 1094 N N . ILE A 1 129 ? -6.496 -14.688 -17.637 1.00 80.25 129 ILE A N 1
ATOM 1095 C CA . ILE A 1 129 ? -5.333 -14.894 -18.505 1.00 80.25 129 ILE A CA 1
ATOM 1096 C C . ILE A 1 129 ? -5.690 -16.013 -19.479 1.00 80.25 129 ILE A C 1
ATOM 1098 O O . ILE A 1 129 ? -5.858 -17.159 -19.066 1.00 80.25 129 ILE A O 1
ATOM 1102 N N . ASP A 1 130 ? -5.807 -15.670 -20.763 1.00 77.00 130 ASP A N 1
ATOM 1103 C CA . ASP A 1 130 ? -6.305 -16.578 -21.805 1.00 77.00 130 ASP A CA 1
ATOM 1104 C C . ASP A 1 130 ? -7.638 -17.228 -21.374 1.00 77.00 130 ASP A C 1
ATOM 1106 O O . ASP A 1 130 ? -8.548 -16.508 -20.956 1.00 77.00 130 ASP A O 1
ATOM 1110 N N . ASP A 1 131 ? -7.736 -18.558 -21.416 1.00 79.81 131 ASP A N 1
ATOM 1111 C CA . ASP A 1 131 ? -8.912 -19.329 -20.982 1.00 79.81 131 ASP A CA 1
ATOM 1112 C C . ASP A 1 131 ? -8.857 -19.735 -19.497 1.00 79.81 131 ASP A C 1
ATOM 1114 O O . ASP A 1 131 ? -9.639 -20.566 -19.029 1.00 79.81 131 ASP A O 1
ATOM 1118 N N . ARG A 1 132 ? -7.907 -19.185 -18.730 1.00 83.62 132 ARG A N 1
ATOM 1119 C CA . ARG A 1 132 ? -7.705 -19.509 -17.314 1.00 83.62 132 ARG A CA 1
ATOM 1120 C C . ARG A 1 132 ? -8.088 -18.340 -16.419 1.00 83.62 132 ARG A C 1
ATOM 1122 O O . ARG A 1 132 ? -7.789 -17.176 -16.689 1.00 83.62 132 ARG A O 1
ATOM 1129 N N . GLN A 1 133 ? -8.699 -18.680 -15.289 1.00 89.06 133 GLN A N 1
ATOM 1130 C CA . GLN A 1 133 ? -8.934 -17.752 -14.191 1.00 89.06 133 GLN A CA 1
ATOM 1131 C C . GLN A 1 133 ? -8.010 -18.083 -13.020 1.00 89.06 133 GLN A C 1
ATOM 1133 O O . GLN A 1 133 ? -7.911 -19.237 -12.603 1.00 89.06 133 GLN A O 1
ATOM 1138 N N . PHE A 1 134 ? -7.360 -17.061 -12.475 1.00 88.94 134 PHE A N 1
ATOM 1139 C CA . PHE A 1 134 ? -6.576 -17.167 -11.247 1.00 88.94 134 PHE A CA 1
ATOM 1140 C C . PHE A 1 134 ? -7.295 -16.396 -10.152 1.00 88.94 134 PHE A C 1
ATOM 1142 O O . PHE A 1 134 ? -7.550 -15.203 -10.309 1.00 88.94 134 PHE A O 1
ATOM 1149 N N . VAL A 1 135 ? -7.646 -17.083 -9.067 1.00 92.00 135 VAL A N 1
ATOM 1150 C CA . VAL A 1 135 ? -8.503 -16.544 -8.007 1.00 92.00 135 VAL A CA 1
ATOM 1151 C C . VAL A 1 135 ? -7.723 -16.478 -6.703 1.00 92.00 135 VAL A C 1
ATOM 1153 O O . VAL A 1 135 ? -7.241 -17.505 -6.233 1.00 92.00 135 VAL A O 1
ATOM 1156 N N . PHE A 1 136 ? -7.651 -15.285 -6.119 1.00 91.56 136 PHE A N 1
ATOM 1157 C CA . PHE A 1 136 ? -7.228 -15.056 -4.742 1.00 91.56 136 PHE A CA 1
ATOM 1158 C C . PHE A 1 136 ? -8.481 -14.847 -3.891 1.00 91.56 136 PHE A C 1
ATOM 1160 O O . PHE A 1 136 ? -9.324 -14.019 -4.240 1.00 91.56 136 PHE A O 1
ATOM 1167 N N . SER A 1 137 ? -8.612 -15.595 -2.800 1.00 90.75 137 SER A N 1
ATOM 1168 C CA . SER A 1 137 ? -9.752 -15.518 -1.882 1.00 90.75 137 SER A CA 1
ATOM 1169 C C . SER A 1 137 ? -9.351 -14.916 -0.537 1.00 90.75 137 SER A C 1
ATOM 1171 O O . SER A 1 137 ? -8.287 -15.224 0.012 1.00 90.75 137 SER A O 1
ATOM 1173 N N . THR A 1 138 ? -10.234 -14.087 0.027 1.00 85.81 138 THR A N 1
ATOM 1174 C CA . THR A 1 138 ? -10.104 -13.603 1.406 1.00 85.81 138 THR A CA 1
ATOM 1175 C C . THR A 1 138 ? -10.274 -14.732 2.419 1.00 85.81 138 THR A C 1
ATOM 1177 O O . THR A 1 138 ? -9.616 -14.719 3.451 1.00 85.81 138 THR A O 1
ATOM 1180 N N . GLU A 1 139 ? -11.107 -15.735 2.120 1.00 85.00 139 GLU A N 1
ATOM 1181 C CA . GLU A 1 139 ? -11.345 -16.891 3.002 1.00 85.00 139 GLU A CA 1
ATOM 1182 C C . GLU A 1 139 ? -10.107 -17.783 3.118 1.00 85.00 139 GLU A C 1
ATOM 1184 O O . GLU A 1 139 ? -9.821 -18.324 4.181 1.00 85.00 139 GLU A O 1
ATOM 1189 N N . ARG A 1 140 ? -9.327 -17.888 2.035 1.00 84.25 140 ARG A N 1
ATOM 1190 C CA . ARG A 1 140 ? -8.053 -18.624 2.015 1.00 84.25 140 ARG A CA 1
ATOM 1191 C C . ARG A 1 140 ? -6.858 -17.778 2.469 1.00 84.25 140 ARG A C 1
ATOM 1193 O O . ARG A 1 140 ? -5.725 -18.243 2.399 1.00 84.25 140 ARG A O 1
ATOM 1200 N N . ASN A 1 141 ? -7.089 -16.537 2.912 1.00 80.12 141 ASN A N 1
ATOM 1201 C CA . ASN A 1 141 ? -6.044 -15.581 3.299 1.00 80.12 141 ASN A CA 1
ATOM 1202 C C . ASN A 1 141 ? -4.975 -15.355 2.200 1.00 80.12 141 ASN A C 1
ATOM 1204 O O . ASN A 1 141 ? -3.791 -15.125 2.473 1.00 80.12 141 ASN A O 1
ATOM 1208 N N . GLU A 1 142 ? -5.392 -15.441 0.934 1.00 84.81 142 GLU A N 1
ATOM 1209 C CA . GLU A 1 142 ? -4.536 -15.225 -0.241 1.00 84.81 142 GLU A CA 1
ATOM 1210 C C . GLU A 1 142 ? -4.490 -13.735 -0.615 1.00 84.81 142 GLU A C 1
ATOM 1212 O O . GLU A 1 142 ? -3.474 -13.215 -1.083 1.00 84.81 142 GLU A O 1
ATOM 1217 N N . CYS A 1 143 ? -5.586 -13.019 -0.357 1.00 88.31 143 CYS A N 1
ATOM 1218 C CA . CYS A 1 143 ? -5.678 -11.574 -0.500 1.00 88.31 143 CYS A CA 1
ATOM 1219 C C . CYS A 1 143 ? -6.496 -10.946 0.630 1.00 88.31 143 CYS A C 1
ATOM 1221 O O . CYS A 1 143 ? -7.303 -11.610 1.274 1.00 88.31 143 CYS A O 1
ATOM 1223 N N . ILE A 1 144 ? -6.325 -9.643 0.830 1.00 85.12 144 ILE A N 1
ATOM 1224 C CA . ILE A 1 144 ? -7.182 -8.824 1.689 1.00 85.12 144 ILE A CA 1
ATOM 1225 C C . ILE A 1 144 ? -7.867 -7.795 0.804 1.00 85.12 144 ILE A C 1
ATOM 1227 O O . ILE A 1 144 ? -7.202 -7.164 -0.015 1.00 85.12 144 ILE A O 1
ATOM 1231 N N . ILE A 1 145 ? -9.180 -7.634 0.957 1.00 86.88 145 ILE A N 1
ATOM 1232 C CA . ILE A 1 145 ? -9.982 -6.719 0.145 1.00 86.88 145 ILE A CA 1
ATOM 1233 C C . ILE A 1 145 ? -10.737 -5.769 1.069 1.00 86.88 145 ILE A C 1
ATOM 1235 O O . ILE A 1 145 ? -11.451 -6.200 1.973 1.00 86.88 145 ILE A O 1
ATOM 1239 N N . GLY A 1 146 ? -10.579 -4.470 0.826 1.00 82.19 146 GLY A N 1
ATOM 1240 C CA . GLY A 1 146 ? -11.214 -3.402 1.587 1.00 82.19 146 GLY A CA 1
ATOM 1241 C C . GLY A 1 146 ? -12.051 -2.481 0.708 1.00 82.19 146 GLY A C 1
ATOM 1242 O O . GLY A 1 146 ? -11.758 -2.296 -0.471 1.00 82.19 146 GLY A O 1
ATOM 1243 N N . GLY A 1 147 ? -13.116 -1.909 1.276 1.00 78.25 147 GLY A N 1
ATOM 1244 C CA . GLY A 1 147 ? -13.925 -0.872 0.621 1.00 78.25 147 GLY A CA 1
ATOM 1245 C C . GLY A 1 147 ? -14.916 -1.318 -0.450 1.00 78.25 147 GLY A C 1
ATOM 1246 O O . GLY A 1 147 ? -15.690 -0.490 -0.934 1.00 78.25 147 GLY A O 1
ATOM 1247 N N . ILE A 1 148 ? -14.951 -2.606 -0.807 1.00 82.44 148 ILE A N 1
ATOM 1248 C CA . ILE A 1 148 ? -15.885 -3.140 -1.808 1.00 82.44 148 ILE A CA 1
ATOM 1249 C C . ILE A 1 148 ? -17.164 -3.634 -1.122 1.00 82.44 148 ILE A C 1
ATOM 1251 O O . ILE A 1 148 ? -17.156 -4.566 -0.315 1.00 82.44 148 ILE A O 1
ATOM 1255 N N . ARG A 1 149 ? -18.297 -2.996 -1.445 1.00 78.75 149 ARG A N 1
ATOM 1256 C CA . ARG A 1 149 ? -19.616 -3.348 -0.890 1.00 78.75 149 ARG A CA 1
ATOM 1257 C C . ARG A 1 149 ? -20.109 -4.696 -1.427 1.00 78.75 149 ARG A C 1
ATOM 1259 O O . ARG A 1 149 ? -19.831 -5.061 -2.566 1.00 78.75 149 ARG A O 1
ATOM 1266 N N . LYS A 1 150 ? -20.907 -5.411 -0.624 1.00 77.94 150 LYS A N 1
ATOM 1267 C CA . LYS A 1 150 ? -21.551 -6.671 -1.037 1.00 77.94 150 LYS A CA 1
ATOM 1268 C C . LYS A 1 150 ? -22.384 -6.444 -2.308 1.00 77.94 150 LYS A C 1
ATOM 1270 O O . LYS A 1 150 ? -23.122 -5.467 -2.390 1.00 77.94 150 LYS A O 1
ATOM 1275 N N . GLY A 1 151 ? -22.241 -7.334 -3.289 1.00 77.50 151 GLY A N 1
ATOM 1276 C CA . GLY A 1 151 ? -22.924 -7.237 -4.584 1.00 77.50 151 GLY A CA 1
ATOM 1277 C C . GLY A 1 151 ? -22.311 -6.236 -5.571 1.00 77.50 151 GLY A C 1
ATOM 1278 O O . GLY A 1 151 ? -22.806 -6.127 -6.688 1.00 77.50 151 GLY A O 1
ATOM 1279 N N . LYS A 1 152 ? -21.238 -5.521 -5.199 1.00 83.56 152 LYS A N 1
ATOM 1280 C CA . LYS A 1 152 ? -20.451 -4.719 -6.140 1.00 83.56 152 LYS A CA 1
ATOM 1281 C C . LYS A 1 152 ? -19.200 -5.468 -6.578 1.00 83.56 152 LYS A C 1
ATOM 1283 O O . LYS A 1 152 ? -18.571 -6.165 -5.784 1.00 83.56 152 LYS A O 1
ATOM 1288 N N . GLU A 1 153 ? -18.830 -5.255 -7.835 1.00 85.69 153 GLU A N 1
ATOM 1289 C CA . GLU A 1 153 ? -17.556 -5.690 -8.392 1.00 85.69 153 GLU A CA 1
ATOM 1290 C C . GLU A 1 153 ? -16.808 -4.494 -8.974 1.00 85.69 153 GLU A C 1
ATOM 1292 O O . GLU A 1 153 ? -17.397 -3.654 -9.657 1.00 85.69 153 GLU A O 1
ATOM 1297 N N . MET A 1 154 ? -15.502 -4.446 -8.737 1.00 83.88 154 MET A N 1
ATOM 1298 C CA . MET A 1 154 ? -14.579 -3.577 -9.457 1.00 83.88 154 MET A CA 1
ATOM 1299 C C . MET A 1 154 ? -13.975 -4.366 -10.615 1.00 83.88 154 MET A C 1
ATOM 1301 O O . MET A 1 154 ? -13.605 -5.529 -10.457 1.00 83.88 154 MET A O 1
ATOM 1305 N N . LYS A 1 155 ? -13.865 -3.742 -11.785 1.00 85.88 155 LYS A N 1
ATOM 1306 C CA . LYS A 1 155 ? -13.229 -4.334 -12.965 1.00 85.88 155 LYS A CA 1
ATOM 1307 C C . LYS A 1 155 ? -12.113 -3.415 -13.420 1.00 85.88 155 LYS A C 1
ATOM 1309 O O . LYS A 1 155 ? -12.251 -2.200 -13.339 1.00 85.88 155 LYS A O 1
ATOM 1314 N N . GLY A 1 156 ? -11.034 -3.990 -13.918 1.00 81.50 156 GLY A N 1
ATOM 1315 C CA . GLY A 1 156 ? -9.926 -3.209 -14.444 1.00 81.50 156 GLY A CA 1
ATOM 1316 C C . GLY A 1 156 ? -8.954 -4.074 -15.216 1.00 81.50 156 GLY A C 1
ATOM 1317 O O . GLY A 1 156 ? -9.223 -5.246 -15.485 1.00 81.50 156 GLY A O 1
ATOM 1318 N N . ALA A 1 157 ? -7.822 -3.486 -15.574 1.00 78.12 157 ALA A N 1
ATOM 1319 C CA . ALA A 1 157 ? -6.710 -4.217 -16.144 1.00 78.12 157 ALA A CA 1
ATOM 1320 C C . ALA A 1 157 ? -5.389 -3.700 -15.571 1.00 78.12 157 ALA A C 1
ATOM 1322 O O . ALA A 1 157 ? -5.254 -2.511 -15.283 1.00 78.12 157 ALA A O 1
ATOM 1323 N N . MET A 1 158 ? -4.410 -4.586 -15.399 1.00 75.81 158 MET A N 1
ATOM 1324 C CA . MET A 1 158 ? -3.077 -4.216 -14.922 1.00 75.81 158 MET A CA 1
ATOM 1325 C C . MET A 1 158 ? -1.989 -4.753 -15.842 1.00 75.81 158 MET A C 1
ATOM 1327 O O . MET A 1 158 ? -2.150 -5.802 -16.451 1.00 75.81 158 MET A O 1
ATOM 1331 N N . THR A 1 159 ? -0.871 -4.043 -15.929 1.00 74.62 159 THR A N 1
ATOM 1332 C CA . THR A 1 159 ? 0.333 -4.563 -16.586 1.00 74.62 159 THR A CA 1
ATOM 1333 C C . THR A 1 159 ? 1.200 -5.276 -15.554 1.00 74.62 159 THR A C 1
ATOM 1335 O O . THR A 1 159 ? 1.275 -4.804 -14.420 1.00 74.62 159 THR A O 1
ATOM 1338 N N . LEU A 1 160 ? 1.817 -6.399 -15.938 1.00 74.94 160 LEU A N 1
ATOM 1339 C CA . LEU A 1 160 ? 2.812 -7.119 -15.127 1.00 74.94 160 LEU A CA 1
ATOM 1340 C C . LEU A 1 160 ? 4.249 -6.879 -15.609 1.00 74.94 160 LEU A C 1
ATOM 1342 O O . LEU A 1 160 ? 5.175 -7.546 -15.151 1.00 74.94 160 LEU A O 1
ATOM 1346 N N . SER A 1 161 ? 4.440 -5.933 -16.528 1.00 66.44 161 SER A N 1
ATOM 1347 C CA . SER A 1 161 ? 5.753 -5.549 -17.035 1.00 66.44 161 SER A CA 1
ATOM 1348 C C . SER A 1 161 ? 6.193 -4.203 -16.434 1.00 66.44 161 SER A C 1
ATOM 1350 O O . SER A 1 161 ? 5.367 -3.291 -16.325 1.00 66.44 161 SER A O 1
ATOM 1352 N N . PRO A 1 162 ? 7.486 -4.034 -16.097 1.00 67.62 162 PRO A N 1
ATOM 1353 C CA . PRO A 1 162 ? 8.538 -5.057 -16.108 1.00 67.62 162 PRO A CA 1
ATOM 1354 C C . PRO A 1 162 ? 8.373 -6.062 -14.955 1.00 67.62 162 PRO A C 1
ATOM 1356 O O . PRO A 1 162 ? 8.064 -5.678 -13.826 1.00 67.62 162 PRO A O 1
ATOM 1359 N N . LYS A 1 163 ? 8.604 -7.353 -15.230 1.00 75.19 163 LYS A N 1
ATOM 1360 C CA . LYS A 1 163 ? 8.450 -8.432 -14.236 1.00 75.19 163 LYS A CA 1
ATOM 1361 C C . LYS A 1 163 ? 9.418 -8.245 -13.070 1.00 75.19 163 LYS A C 1
ATOM 1363 O O . LYS A 1 163 ? 9.070 -8.486 -11.915 1.00 75.19 163 LYS A O 1
ATOM 1368 N N . GLU A 1 164 ? 10.612 -7.750 -13.376 1.00 72.12 164 GLU A N 1
ATOM 1369 C CA . GLU A 1 164 ? 11.702 -7.469 -12.447 1.00 72.12 164 GLU A CA 1
ATOM 1370 C C . GLU A 1 164 ? 11.262 -6.543 -11.310 1.00 72.12 164 GLU A C 1
ATOM 1372 O O . GLU A 1 164 ? 11.729 -6.710 -10.187 1.00 72.12 164 GLU A O 1
ATOM 1377 N N . ALA A 1 165 ? 10.320 -5.622 -11.552 1.00 67.69 165 ALA A N 1
ATOM 1378 C CA . ALA A 1 165 ? 9.795 -4.748 -10.502 1.00 67.69 165 ALA A CA 1
ATOM 1379 C C . ALA A 1 165 ? 9.150 -5.549 -9.358 1.00 67.69 165 ALA A C 1
ATOM 1381 O O . ALA A 1 165 ? 9.326 -5.217 -8.187 1.00 67.69 165 ALA A O 1
ATOM 1382 N N . TYR A 1 166 ? 8.457 -6.645 -9.674 1.00 76.94 166 TYR A N 1
ATOM 1383 C CA . TYR A 1 166 ? 7.811 -7.493 -8.673 1.00 76.94 166 TYR A CA 1
ATOM 1384 C C . TYR A 1 166 ? 8.802 -8.423 -7.973 1.00 76.94 166 TYR A C 1
ATOM 1386 O O . TYR A 1 166 ? 8.610 -8.734 -6.797 1.00 76.94 166 TYR A O 1
ATOM 1394 N N . PHE A 1 167 ? 9.864 -8.864 -8.655 1.00 76.62 167 PHE A N 1
ATOM 1395 C CA . PHE A 1 167 ? 10.898 -9.728 -8.070 1.00 76.62 167 PHE A CA 1
ATOM 1396 C C . PHE A 1 167 ? 11.915 -8.963 -7.219 1.00 76.62 167 PHE A C 1
ATOM 1398 O O . PHE A 1 167 ? 12.378 -9.506 -6.222 1.00 76.62 167 PHE A O 1
ATOM 1405 N N . ASN A 1 168 ? 12.195 -7.702 -7.554 1.00 71.12 168 ASN A N 1
ATOM 1406 C CA . ASN A 1 168 ? 13.142 -6.862 -6.817 1.00 71.12 168 ASN A CA 1
ATOM 1407 C C . ASN A 1 168 ? 12.504 -6.127 -5.629 1.00 71.12 168 ASN A C 1
ATOM 1409 O O . ASN A 1 168 ? 13.219 -5.618 -4.773 1.00 71.12 168 ASN A O 1
ATOM 1413 N N . CYS A 1 169 ? 11.172 -6.055 -5.559 1.00 67.38 169 CYS A N 1
ATOM 1414 C CA . CYS A 1 169 ? 10.484 -5.450 -4.421 1.00 67.38 169 CYS A CA 1
ATOM 1415 C C . CYS A 1 169 ? 10.684 -6.291 -3.146 1.00 67.38 169 CYS A C 1
ATOM 1417 O O . CYS A 1 169 ? 10.471 -7.502 -3.149 1.00 67.38 169 CYS A O 1
ATOM 1419 N N . THR A 1 170 ? 11.065 -5.662 -2.038 1.00 67.69 170 THR A N 1
ATOM 1420 C CA . THR A 1 170 ? 11.303 -6.338 -0.750 1.00 67.69 170 THR A CA 1
ATOM 1421 C C . THR A 1 170 ? 10.051 -6.444 0.123 1.00 67.69 170 THR A C 1
ATOM 1423 O O . THR A 1 170 ? 10.057 -7.168 1.116 1.00 67.69 170 THR A O 1
ATOM 1426 N N . SER A 1 171 ? 8.953 -5.776 -0.252 1.00 69.69 171 SER A N 1
ATOM 1427 C CA . SER A 1 171 ? 7.706 -5.805 0.517 1.00 69.69 171 SER A CA 1
ATOM 1428 C C . SER A 1 171 ? 7.134 -7.221 0.620 1.00 69.69 171 SER A C 1
ATOM 1430 O O . SER A 1 171 ? 7.063 -7.957 -0.364 1.00 69.69 171 SER A O 1
ATOM 1432 N N . LYS A 1 172 ? 6.614 -7.596 1.794 1.00 75.50 172 LYS A N 1
ATOM 1433 C CA . LYS A 1 172 ? 5.891 -8.872 1.953 1.00 75.50 172 LYS A CA 1
ATOM 1434 C C . LYS A 1 172 ? 4.558 -8.868 1.202 1.00 75.50 172 LYS A C 1
ATOM 143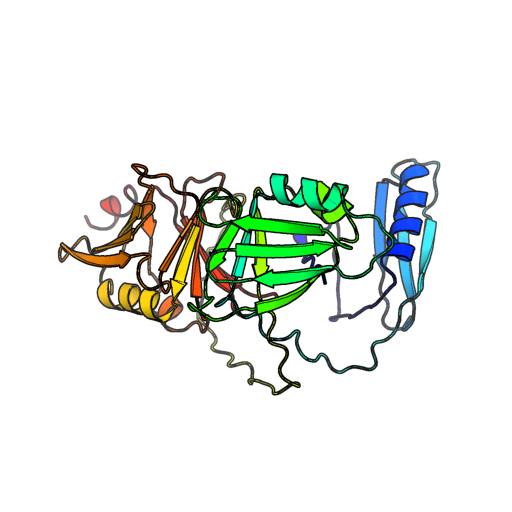6 O O . LYS A 1 172 ? 4.035 -9.938 0.877 1.00 75.50 172 LYS A O 1
ATOM 1441 N N . ARG A 1 173 ? 3.992 -7.685 0.929 1.00 80.94 173 ARG A N 1
ATOM 1442 C CA . ARG A 1 173 ? 2.672 -7.528 0.309 1.00 80.94 173 ARG A CA 1
ATOM 1443 C C . ARG A 1 173 ? 2.655 -6.525 -0.840 1.00 80.94 173 ARG A C 1
ATOM 1445 O O . ARG A 1 173 ? 3.297 -5.479 -0.784 1.00 80.94 173 ARG A O 1
ATOM 1452 N N . LEU A 1 174 ? 1.870 -6.836 -1.867 1.00 82.44 174 LEU A N 1
ATOM 1453 C CA . LEU A 1 174 ? 1.552 -5.924 -2.962 1.00 82.44 174 LEU A CA 1
ATOM 1454 C C . LEU A 1 174 ? 0.197 -5.275 -2.701 1.00 82.44 174 LEU A C 1
ATOM 1456 O O . LEU A 1 174 ? -0.796 -5.985 -2.560 1.00 82.44 174 LEU A O 1
ATOM 1460 N N . TRP A 1 175 ? 0.158 -3.947 -2.707 1.00 82.06 175 TRP A N 1
ATOM 1461 C CA . TRP A 1 175 ? -1.052 -3.161 -2.496 1.00 82.06 175 TRP A CA 1
ATOM 1462 C C . TRP A 1 175 ? -1.535 -2.536 -3.804 1.00 82.06 175 TRP A C 1
ATOM 1464 O O . TRP A 1 175 ? -0.762 -1.895 -4.513 1.00 82.06 175 TRP A O 1
ATOM 1474 N N . LEU A 1 176 ? -2.818 -2.712 -4.115 1.00 81.19 176 LEU A N 1
ATOM 1475 C CA . LEU A 1 176 ? -3.497 -2.097 -5.248 1.00 81.19 176 LEU A CA 1
ATOM 1476 C C . LEU A 1 176 ? -4.616 -1.190 -4.742 1.00 81.19 176 LEU A C 1
ATOM 1478 O O . LEU A 1 176 ? -5.476 -1.623 -3.973 1.00 81.19 176 LEU A O 1
ATOM 1482 N N . PHE A 1 177 ? -4.628 0.042 -5.236 1.00 77.75 177 PHE A N 1
ATOM 1483 C CA . PHE A 1 177 ? -5.662 1.030 -4.960 1.00 77.75 177 PHE A CA 1
ATOM 1484 C C . PHE A 1 177 ? -6.313 1.471 -6.266 1.00 77.75 177 PHE A C 1
ATOM 1486 O O . PHE A 1 177 ? -5.662 1.537 -7.311 1.00 77.75 177 PHE A O 1
ATOM 1493 N N . GLU A 1 178 ? -7.602 1.781 -6.204 1.00 73.94 178 GLU A N 1
ATOM 1494 C CA . GLU A 1 178 ? -8.306 2.401 -7.322 1.00 73.94 178 GLU A CA 1
ATOM 1495 C C . GLU A 1 178 ? -7.804 3.842 -7.505 1.00 73.94 178 GLU A C 1
ATOM 1497 O O . GLU A 1 178 ? -7.647 4.583 -6.536 1.00 73.94 178 GLU A O 1
ATOM 1502 N N . SER A 1 179 ? -7.548 4.258 -8.744 1.00 66.94 179 SER A N 1
ATOM 1503 C CA . SER A 1 179 ? -7.328 5.667 -9.077 1.00 66.94 179 SER A CA 1
ATOM 1504 C C . SER A 1 179 ? -8.623 6.206 -9.670 1.00 66.94 179 SER A C 1
ATOM 1506 O O . SER A 1 179 ? -9.117 5.667 -10.659 1.00 66.94 179 SER A O 1
ATOM 1508 N N . ASN A 1 180 ? -9.193 7.240 -9.050 1.00 61.53 180 ASN A N 1
ATOM 1509 C CA . ASN A 1 180 ? -10.314 7.953 -9.642 1.00 61.53 180 ASN A CA 1
ATOM 1510 C C . ASN A 1 180 ? -9.730 8.987 -10.588 1.00 61.53 180 ASN A C 1
ATOM 1512 O O . ASN A 1 180 ? -9.187 9.976 -10.104 1.00 61.53 180 ASN A O 1
ATOM 1516 N N . ASP A 1 181 ? -9.868 8.789 -11.892 1.00 48.22 181 ASP A N 1
ATOM 1517 C CA . ASP A 1 181 ? -9.613 9.834 -12.879 1.00 48.22 181 ASP A CA 1
ATOM 1518 C C . ASP A 1 181 ? -10.943 10.534 -13.212 1.00 48.22 181 ASP A C 1
ATOM 1520 O O . ASP A 1 181 ? -11.698 10.052 -14.060 1.00 48.22 181 ASP A O 1
ATOM 1524 N N . PRO A 1 182 ? -11.338 11.609 -12.502 1.00 41.41 182 PRO A N 1
ATOM 1525 C CA . PRO A 1 182 ? -12.328 12.517 -13.035 1.00 41.41 182 PRO A CA 1
ATOM 1526 C C . PRO A 1 182 ? -11.598 13.419 -14.029 1.00 41.41 182 PRO A C 1
ATOM 1528 O O . PRO A 1 182 ? -10.585 14.026 -13.687 1.00 41.41 182 PRO A O 1
ATOM 1531 N N . SER A 1 183 ? -12.137 13.545 -15.240 1.00 37.72 183 SER A N 1
ATOM 1532 C CA . SER A 1 183 ? -11.890 14.688 -16.124 1.00 37.72 183 SER A CA 1
ATOM 1533 C C . SER A 1 183 ? -11.572 15.944 -15.302 1.00 37.72 183 SER A C 1
ATOM 1535 O O . SER A 1 183 ? -12.433 16.392 -14.543 1.00 37.72 183 SER A O 1
ATOM 1537 N N . GLY A 1 184 ? -10.328 16.422 -15.407 1.00 37.56 184 GLY A N 1
ATOM 1538 C CA . GLY A 1 184 ? -9.690 17.360 -14.484 1.00 37.56 184 GLY A CA 1
ATOM 1539 C C . GLY A 1 184 ? -10.565 18.520 -14.016 1.00 37.56 184 GLY A C 1
ATOM 1540 O O . GLY A 1 184 ? -10.565 19.589 -14.619 1.00 37.56 184 GLY A O 1
ATOM 1541 N N . GLN A 1 185 ? -11.247 18.321 -12.891 1.00 33.56 185 GLN A N 1
ATOM 1542 C CA . GLN A 1 185 ? -11.766 19.407 -12.081 1.00 33.56 185 GLN A CA 1
ATOM 1543 C C . GLN A 1 185 ? -10.821 19.585 -10.902 1.00 33.56 185 GLN A C 1
ATOM 1545 O O . GLN A 1 185 ? -10.664 18.701 -10.056 1.00 33.56 185 GLN A O 1
ATOM 1550 N N . GLU A 1 186 ? -10.146 20.729 -10.924 1.00 35.44 186 GLU A N 1
ATOM 1551 C CA . GLU A 1 186 ? -9.313 21.222 -9.844 1.00 35.44 186 GLU A CA 1
ATOM 1552 C C . GLU A 1 186 ? -10.129 21.264 -8.552 1.00 35.44 186 GLU A C 1
ATOM 1554 O O . GLU A 1 186 ? -11.184 21.891 -8.480 1.00 35.44 186 GLU A O 1
ATOM 1559 N N . ASP A 1 187 ? -9.623 20.598 -7.521 1.00 34.44 187 ASP A N 1
ATOM 1560 C CA . ASP A 1 187 ? -9.945 20.975 -6.154 1.00 34.44 187 ASP A CA 1
ATOM 1561 C C . ASP A 1 187 ? -8.845 21.972 -5.776 1.00 34.44 187 ASP A C 1
ATOM 1563 O O . ASP A 1 187 ? -7.670 21.575 -5.788 1.00 34.44 187 ASP A O 1
ATOM 1567 N N . PRO A 1 188 ? -9.153 23.262 -5.558 1.00 31.88 188 PRO A N 1
ATOM 1568 C CA . PRO A 1 188 ? -8.133 24.238 -5.224 1.00 31.88 188 PRO A CA 1
ATOM 1569 C C . PRO A 1 188 ? -7.379 23.720 -4.005 1.00 31.88 188 PRO A C 1
ATOM 1571 O O . PRO A 1 188 ? -7.988 23.339 -3.004 1.00 31.88 188 PRO A O 1
ATOM 1574 N N . PHE A 1 189 ? -6.050 23.663 -4.113 1.00 34.28 189 PHE A N 1
ATOM 1575 C CA . PHE A 1 189 ? -5.164 23.386 -2.991 1.00 34.28 189 PHE A CA 1
ATOM 1576 C C . PHE A 1 189 ? -5.579 24.287 -1.825 1.00 34.28 189 PHE A C 1
ATOM 1578 O O . PHE A 1 189 ? -5.206 25.459 -1.768 1.00 34.28 189 PHE A O 1
ATOM 1585 N N . ASN A 1 190 ? -6.347 23.741 -0.884 1.00 29.77 190 ASN A N 1
ATOM 1586 C CA . ASN A 1 190 ? -6.574 24.365 0.403 1.00 29.77 190 ASN A CA 1
ATOM 1587 C C . ASN A 1 190 ? -5.234 24.274 1.133 1.00 29.77 190 ASN A C 1
ATOM 1589 O O . ASN A 1 190 ? -4.960 23.312 1.852 1.00 29.77 190 ASN A O 1
ATOM 1593 N N . LYS A 1 191 ? -4.362 25.259 0.892 1.00 31.53 191 LYS A N 1
ATOM 1594 C CA . LYS A 1 191 ? -3.205 25.547 1.733 1.00 31.53 191 LYS A CA 1
ATOM 1595 C C . LYS A 1 191 ? -3.739 25.932 3.111 1.00 31.53 191 LYS A C 1
ATOM 1597 O O . LYS A 1 191 ? -3.888 27.104 3.431 1.00 31.53 191 LYS A O 1
ATOM 1602 N N . LYS A 1 192 ? -4.069 24.936 3.929 1.00 36.25 192 LYS A N 1
ATOM 1603 C CA . LYS A 1 192 ? -4.042 25.108 5.375 1.00 36.25 192 LYS A CA 1
ATOM 1604 C C . LYS A 1 192 ? -2.593 24.933 5.783 1.00 36.25 192 LYS A C 1
ATOM 1606 O O . LYS A 1 192 ? -2.081 23.818 5.805 1.00 36.25 192 LYS A O 1
ATOM 1611 N N . GLU A 1 193 ? -1.936 26.053 6.044 1.00 32.62 193 GLU A N 1
ATOM 1612 C CA . GLU A 1 193 ? -0.662 26.058 6.746 1.00 32.62 193 GLU A CA 1
ATOM 1613 C C . GLU A 1 193 ? -0.918 25.476 8.138 1.00 32.62 193 GLU A C 1
ATOM 1615 O O . GLU A 1 193 ? -1.629 26.053 8.961 1.00 32.62 193 GLU A O 1
ATOM 1620 N N . LEU A 1 194 ? -0.429 24.258 8.356 1.00 37.66 194 LEU A N 1
ATOM 1621 C CA . LEU A 1 194 ? -0.449 23.626 9.663 1.00 37.66 194 LEU A CA 1
ATOM 1622 C C . LEU A 1 194 ? 0.868 23.991 10.346 1.00 37.66 194 LEU A C 1
ATOM 1624 O O . LEU A 1 194 ? 1.923 23.679 9.793 1.00 37.66 194 LEU A O 1
ATOM 1628 N N . PRO A 1 195 ? 0.843 24.644 11.518 1.00 28.20 195 PRO A N 1
ATOM 1629 C CA . PRO A 1 195 ? 2.059 24.894 12.270 1.00 28.20 195 PRO A CA 1
ATOM 1630 C C . PRO A 1 195 ? 2.602 23.546 12.756 1.00 28.20 195 PRO A C 1
ATOM 1632 O O . PRO A 1 195 ? 2.089 22.962 13.709 1.00 28.20 195 PRO A O 1
ATOM 1635 N N . MET A 1 196 ? 3.614 23.025 12.065 1.00 31.83 196 MET A N 1
ATOM 1636 C CA . MET A 1 196 ? 4.408 21.891 12.525 1.00 31.83 196 MET A CA 1
ATOM 1637 C C . MET A 1 196 ? 5.656 22.451 13.202 1.00 31.83 196 MET A C 1
ATOM 1639 O O . MET A 1 196 ? 6.413 23.205 12.593 1.00 31.83 196 MET A O 1
ATOM 1643 N N . SER A 1 197 ? 5.856 22.115 14.475 1.00 32.56 197 SER A N 1
ATOM 1644 C CA . SER A 1 197 ? 7.137 22.353 15.135 1.00 32.56 197 SER A CA 1
ATOM 1645 C C . SER A 1 197 ? 8.133 21.349 14.564 1.00 32.56 197 SER A C 1
ATOM 1647 O O . SER A 1 197 ? 7.895 20.143 14.612 1.00 32.56 197 SER A O 1
ATOM 1649 N N . ILE A 1 198 ? 9.203 21.852 13.952 1.00 32.88 198 ILE A N 1
ATOM 1650 C CA . ILE A 1 198 ? 10.301 21.028 13.453 1.00 32.88 198 ILE A CA 1
ATOM 1651 C C . ILE A 1 198 ? 11.005 20.455 14.685 1.00 32.88 198 ILE A C 1
ATOM 1653 O O . ILE A 1 198 ? 11.564 21.210 15.482 1.00 32.88 198 ILE A O 1
ATOM 1657 N N . VAL A 1 199 ? 10.951 19.134 14.862 1.00 36.66 199 VAL A N 1
ATOM 1658 C CA . VAL A 1 199 ? 11.820 18.445 15.822 1.00 36.66 199 VAL A CA 1
ATOM 1659 C C . VAL A 1 199 ? 13.256 18.666 15.344 1.00 36.66 199 VAL A C 1
ATOM 1661 O O . VAL A 1 199 ? 13.556 18.430 14.177 1.00 36.66 199 VAL A O 1
ATOM 1664 N N . ALA A 1 200 ? 14.112 19.190 16.223 1.00 35.56 200 ALA A N 1
ATOM 1665 C CA . ALA A 1 200 ? 15.441 19.697 15.871 1.00 35.56 200 ALA A CA 1
ATOM 1666 C C . ALA A 1 200 ? 16.424 18.614 15.384 1.00 35.56 200 ALA A C 1
ATOM 1668 O O . ALA A 1 200 ? 17.467 18.952 14.831 1.00 35.56 200 ALA A O 1
ATOM 1669 N N . GLU A 1 201 ? 16.083 17.334 15.546 1.00 40.41 201 GLU A N 1
ATOM 1670 C CA . GLU A 1 201 ? 16.902 16.204 15.116 1.00 40.41 201 GLU A CA 1
ATOM 1671 C C . GLU A 1 201 ? 16.029 15.165 14.389 1.00 40.41 201 GLU A C 1
ATOM 1673 O O . GLU A 1 201 ? 14.965 14.796 14.902 1.00 40.41 201 GLU A O 1
ATOM 1678 N N . PRO A 1 202 ? 16.429 14.701 13.189 1.00 49.19 202 PRO A N 1
ATOM 1679 C CA . PRO A 1 202 ? 15.729 13.629 12.497 1.00 49.19 202 PRO A CA 1
ATOM 1680 C C . PRO A 1 202 ? 15.860 12.338 13.311 1.00 49.19 202 PRO A C 1
ATOM 1682 O O . PRO A 1 202 ? 16.946 11.779 13.442 1.00 49.19 202 PRO A O 1
ATOM 1685 N N . VAL A 1 203 ? 14.745 11.869 13.869 1.00 53.41 203 VAL A N 1
ATOM 1686 C CA . VAL A 1 203 ? 14.670 10.546 14.494 1.00 53.41 203 VAL A CA 1
ATOM 1687 C C . VAL A 1 203 ? 14.573 9.516 13.374 1.00 53.41 203 VAL A C 1
ATOM 1689 O O . VAL A 1 203 ? 13.642 9.575 12.570 1.00 53.41 203 VAL A O 1
ATOM 1692 N N . ASP A 1 204 ? 15.529 8.589 13.318 1.00 60.72 204 ASP A N 1
ATOM 1693 C CA . ASP A 1 204 ? 15.434 7.422 12.445 1.00 60.72 204 ASP A CA 1
ATOM 1694 C C . ASP A 1 204 ? 14.282 6.534 12.935 1.00 60.72 204 ASP A C 1
ATOM 1696 O O . ASP A 1 204 ? 14.325 5.958 14.023 1.00 60.72 204 ASP A O 1
ATOM 1700 N N . VAL A 1 205 ? 13.203 6.497 12.155 1.00 56.44 205 VAL A N 1
ATOM 1701 C CA . VAL A 1 205 ? 11.985 5.733 12.462 1.00 56.44 205 VAL A CA 1
ATOM 1702 C C . VAL A 1 205 ? 12.057 4.291 11.947 1.00 56.44 205 VAL A C 1
ATOM 1704 O O . VAL A 1 205 ? 11.091 3.536 12.117 1.00 56.44 205 VAL A O 1
ATOM 1707 N N . GLY A 1 206 ? 13.192 3.907 11.350 1.00 61.00 206 GLY A N 1
ATOM 1708 C CA . GLY A 1 206 ? 13.402 2.613 10.718 1.00 61.00 206 GLY A CA 1
ATOM 1709 C C . GLY A 1 206 ? 12.541 2.405 9.474 1.00 61.00 206 GLY A C 1
ATOM 1710 O O . GLY A 1 206 ? 11.766 3.274 9.054 1.00 61.00 206 GLY A O 1
ATOM 1711 N N . ASP A 1 207 ? 12.646 1.213 8.894 1.00 64.62 207 ASP A N 1
ATOM 1712 C CA . ASP A 1 207 ? 11.801 0.827 7.768 1.00 64.62 207 ASP A CA 1
ATOM 1713 C C . ASP A 1 207 ? 10.351 0.580 8.217 1.00 64.62 207 ASP A C 1
ATOM 1715 O O . ASP A 1 207 ? 10.064 0.114 9.323 1.00 64.62 207 ASP A O 1
ATOM 1719 N N . VAL A 1 208 ? 9.399 0.873 7.329 1.00 66.00 208 VAL A N 1
ATOM 1720 C CA . VAL A 1 208 ? 7.974 0.642 7.594 1.00 66.00 208 VAL A CA 1
ATOM 1721 C C . VAL A 1 208 ? 7.583 -0.771 7.183 1.00 66.00 208 VAL A C 1
ATOM 1723 O O . VAL A 1 208 ? 7.698 -1.150 6.012 1.00 66.00 208 VAL A O 1
ATOM 1726 N N . ASP A 1 209 ? 7.013 -1.531 8.116 1.00 71.06 209 ASP A N 1
ATOM 1727 C CA . ASP A 1 209 ? 6.484 -2.856 7.824 1.00 71.06 209 ASP A CA 1
ATOM 1728 C C . ASP A 1 209 ? 5.058 -2.770 7.260 1.00 71.06 209 ASP A C 1
ATOM 1730 O O . ASP A 1 209 ? 4.055 -2.940 7.956 1.00 71.06 209 ASP A O 1
ATOM 1734 N N . TYR A 1 210 ? 4.955 -2.565 5.947 1.00 70.25 210 TYR A N 1
ATOM 1735 C CA . TYR A 1 210 ? 3.681 -2.628 5.214 1.00 70.25 210 TYR A CA 1
ATOM 1736 C C . TYR A 1 210 ? 3.119 -4.054 5.058 1.00 70.25 210 TYR A C 1
ATOM 1738 O O . TYR A 1 210 ? 2.116 -4.265 4.360 1.00 70.25 210 TYR A O 1
ATOM 1746 N N . GLY A 1 211 ? 3.813 -5.055 5.601 1.00 63.84 211 GLY A N 1
ATOM 1747 C CA . GLY A 1 211 ? 3.635 -6.460 5.281 1.00 63.84 211 GLY A CA 1
ATOM 1748 C C . GLY A 1 211 ? 3.069 -7.315 6.407 1.00 63.84 211 GLY A C 1
ATOM 1749 O O . GLY A 1 211 ? 2.292 -8.227 6.112 1.00 63.84 211 GLY A O 1
ATOM 1750 N N . SER A 1 212 ? 3.469 -7.050 7.654 1.00 74.62 212 SER A N 1
ATOM 1751 C CA . SER A 1 212 ? 3.150 -7.911 8.801 1.00 74.62 212 SER A CA 1
ATOM 1752 C C . SER A 1 212 ? 1.795 -7.618 9.417 1.00 74.62 212 SER A C 1
ATOM 1754 O O . SER A 1 212 ? 0.994 -8.538 9.486 1.00 74.62 212 SER A O 1
ATOM 1756 N N . PHE A 1 213 ? 1.500 -6.373 9.805 1.00 85.06 213 PHE A N 1
ATOM 1757 C CA . PHE A 1 213 ? 0.166 -5.983 10.266 1.00 85.06 213 PHE A CA 1
ATOM 1758 C C . PHE A 1 213 ? -0.216 -4.595 9.762 1.00 85.06 213 PHE A C 1
ATOM 1760 O O . PHE A 1 213 ? 0.644 -3.752 9.508 1.00 85.06 213 PHE A O 1
ATOM 1767 N N . PHE A 1 214 ? -1.519 -4.349 9.648 1.00 87.56 214 PHE A N 1
ATOM 1768 C CA . PHE A 1 214 ? -2.037 -3.004 9.444 1.00 87.56 214 PHE A CA 1
ATOM 1769 C C . PHE A 1 214 ? -3.435 -2.828 10.036 1.00 87.56 214 PHE A C 1
ATOM 1771 O O . PHE A 1 214 ? -4.223 -3.774 10.123 1.00 87.56 214 PHE A O 1
ATOM 1778 N N . VAL A 1 215 ? -3.765 -1.578 10.354 1.00 89.69 215 VAL A N 1
ATOM 1779 C CA . VAL A 1 215 ? -5.135 -1.134 10.623 1.00 89.69 215 VAL A CA 1
ATOM 1780 C C . VAL A 1 215 ? -5.463 0.006 9.678 1.00 89.69 215 VAL A C 1
ATOM 1782 O O . VAL A 1 215 ? -4.756 0.999 9.637 1.00 89.69 215 VAL A O 1
ATOM 1785 N N . SER A 1 216 ? -6.539 -0.115 8.917 1.00 90.06 216 SER A N 1
ATOM 1786 C CA . SER A 1 216 ? -7.095 0.968 8.115 1.00 90.06 216 SER A CA 1
ATOM 1787 C C . SER A 1 216 ? -8.404 1.398 8.750 1.00 90.06 216 SER A C 1
ATOM 1789 O O . SER A 1 216 ? -9.292 0.559 8.881 1.00 90.06 216 SER A O 1
ATOM 1791 N N . MET A 1 217 ? -8.577 2.675 9.068 1.00 89.94 217 MET A N 1
ATOM 1792 C CA . MET A 1 217 ? -9.844 3.201 9.595 1.00 89.94 217 MET A CA 1
ATOM 1793 C C . MET A 1 217 ? -10.291 4.454 8.844 1.00 89.94 217 MET A C 1
ATOM 1795 O O . MET A 1 217 ? -9.470 5.145 8.230 1.00 89.94 217 MET A O 1
ATOM 1799 N N . ALA A 1 218 ? -11.593 4.743 8.850 1.00 87.06 218 ALA A N 1
ATOM 1800 C CA . ALA A 1 218 ? -12.094 5.976 8.254 1.00 87.06 218 ALA A CA 1
ATOM 1801 C C . ALA A 1 218 ? -11.560 7.194 9.024 1.00 87.06 218 ALA A C 1
ATOM 1803 O O . ALA A 1 218 ? -11.409 7.149 10.245 1.00 87.06 218 ALA A O 1
ATOM 1804 N N . LEU A 1 219 ? -11.273 8.302 8.326 1.00 85.25 219 LEU A N 1
ATOM 1805 C CA . LEU A 1 219 ? -10.762 9.498 9.008 1.00 85.25 219 LEU A CA 1
ATOM 1806 C C . LEU A 1 219 ? -11.754 10.020 10.058 1.00 85.25 219 LEU A C 1
ATOM 1808 O O . LEU A 1 219 ? -11.331 10.444 11.126 1.00 85.25 219 LEU A O 1
ATOM 1812 N N . GLU A 1 220 ? -13.058 9.974 9.783 1.00 86.19 220 GLU A N 1
ATOM 1813 C CA . GLU A 1 220 ? -14.063 10.453 10.740 1.00 86.19 220 GLU A CA 1
ATOM 1814 C C . GLU A 1 220 ? -14.104 9.603 12.018 1.00 86.19 220 GLU A C 1
ATOM 1816 O O . GLU A 1 220 ? -14.210 10.156 13.107 1.00 86.19 220 GLU A O 1
ATOM 1821 N N . GLU A 1 221 ? -13.910 8.284 11.919 1.00 88.94 221 GLU A N 1
ATOM 1822 C CA . GLU A 1 221 ? -13.774 7.410 13.094 1.00 88.94 221 GLU A CA 1
ATOM 1823 C C . GLU A 1 221 ? -12.526 7.761 13.905 1.00 88.94 221 GLU A C 1
ATOM 1825 O O . GLU A 1 221 ? -12.573 7.859 15.130 1.00 88.94 221 GLU A O 1
ATOM 1830 N N . PHE A 1 222 ? -11.403 8.008 13.225 1.00 88.75 222 PHE A N 1
ATOM 1831 C CA . PHE A 1 222 ? -10.188 8.449 13.901 1.00 88.75 222 PHE A CA 1
ATOM 1832 C C . PHE A 1 222 ? -10.373 9.824 14.555 1.00 88.75 222 PHE A C 1
ATOM 1834 O O . PHE A 1 222 ? -9.886 10.055 15.657 1.00 88.75 222 PHE A O 1
ATOM 1841 N N . ARG A 1 223 ? -11.128 10.735 13.935 1.00 88.00 223 ARG A N 1
ATOM 1842 C CA . ARG A 1 223 ? -11.469 12.030 14.540 1.00 88.00 223 ARG A CA 1
ATOM 1843 C C . ARG A 1 223 ? -12.356 11.888 15.769 1.00 88.00 223 ARG A C 1
ATOM 1845 O O . ARG A 1 223 ? -12.176 12.675 16.692 1.00 88.00 223 ARG A O 1
ATOM 1852 N N . CYS A 1 224 ? -13.253 10.902 15.817 1.00 87.94 224 CYS A N 1
ATOM 1853 C CA . CYS A 1 224 ? -13.967 10.566 17.051 1.00 87.94 224 CYS A CA 1
ATOM 1854 C C . CYS A 1 224 ? -12.974 10.210 18.159 1.00 87.94 224 CYS A C 1
ATOM 1856 O O . CYS A 1 224 ? -13.036 10.820 19.215 1.00 87.94 224 CYS A O 1
ATOM 1858 N N . VAL A 1 225 ? -11.975 9.358 17.888 1.00 89.06 225 VAL A N 1
ATOM 1859 C CA . VAL A 1 225 ? -10.905 9.064 18.864 1.00 89.06 225 VAL A CA 1
ATOM 1860 C C . VAL A 1 225 ? -10.170 10.334 19.287 1.00 89.06 225 VAL A C 1
ATOM 1862 O O . VAL A 1 225 ? -9.961 10.557 20.472 1.00 89.06 225 VAL A O 1
ATOM 1865 N N . VAL A 1 226 ? -9.799 11.199 18.340 1.00 87.75 226 VAL A N 1
ATOM 1866 C CA . VAL A 1 226 ? -9.137 12.473 18.658 1.00 87.75 226 VAL A CA 1
ATOM 1867 C C . VAL A 1 226 ? -10.026 13.364 19.530 1.00 87.75 226 VAL A C 1
ATOM 1869 O O . VAL A 1 226 ? -9.519 14.029 20.419 1.00 87.75 226 VAL A O 1
ATOM 1872 N N . ASN A 1 227 ? -11.338 13.398 19.326 1.00 86.19 227 ASN A N 1
ATOM 1873 C CA . ASN A 1 227 ? -12.228 14.194 20.172 1.00 86.19 227 ASN A CA 1
ATOM 1874 C C . ASN A 1 227 ? -12.440 13.562 21.555 1.00 86.19 227 ASN A C 1
ATOM 1876 O O . ASN A 1 227 ? -12.356 14.268 22.554 1.00 86.19 227 ASN A O 1
ATOM 1880 N N . ASP A 1 228 ? -12.651 12.249 21.617 1.00 84.81 228 ASP A N 1
ATOM 1881 C CA . ASP A 1 228 ? -12.890 11.513 22.863 1.00 84.81 228 ASP A CA 1
ATOM 1882 C C . ASP A 1 228 ? -11.668 11.545 23.796 1.00 84.81 228 ASP A C 1
ATOM 1884 O O . ASP A 1 228 ? -11.797 11.465 25.013 1.00 84.81 228 ASP A O 1
ATOM 1888 N N . MET A 1 229 ? -10.469 11.672 23.223 1.00 84.81 229 MET A N 1
ATOM 1889 C CA . MET A 1 229 ? -9.192 11.607 23.934 1.00 84.81 229 MET A CA 1
ATOM 1890 C C . MET A 1 229 ? -8.554 12.997 24.123 1.00 84.81 229 MET A C 1
ATOM 1892 O O . MET A 1 229 ? -7.337 13.086 24.282 1.00 84.81 229 MET A O 1
ATOM 1896 N N . GLU A 1 230 ? -9.340 14.086 24.092 1.00 74.75 230 GLU A N 1
ATOM 1897 C CA . GLU A 1 230 ? -8.845 15.482 24.060 1.00 74.75 230 GLU A CA 1
ATOM 1898 C C . GLU A 1 230 ? -7.876 15.856 25.194 1.00 74.75 230 GLU A C 1
ATOM 1900 O O . GLU A 1 230 ? -6.972 16.670 25.008 1.00 74.75 230 GLU A O 1
ATOM 1905 N N . ASN A 1 231 ? -8.003 15.204 26.349 1.00 71.06 231 ASN A N 1
ATOM 1906 C CA . ASN A 1 231 ? -7.170 15.468 27.522 1.00 71.06 231 ASN A CA 1
ATOM 1907 C C . ASN A 1 231 ? -6.061 14.421 27.739 1.00 71.06 231 ASN A C 1
ATOM 1909 O O . ASN A 1 231 ? -5.323 14.494 28.723 1.00 71.06 231 ASN A O 1
ATOM 1913 N N . ALA A 1 232 ? -5.926 13.434 26.849 1.00 73.00 232 ALA A N 1
ATOM 1914 C CA . ALA A 1 232 ? -4.966 12.349 27.004 1.00 73.00 232 ALA A CA 1
ATOM 1915 C C . ALA A 1 232 ? -3.636 12.671 26.301 1.00 73.00 232 ALA A C 1
ATOM 1917 O O . ALA A 1 232 ? -3.541 12.678 25.075 1.00 73.00 232 ALA A O 1
ATOM 1918 N N . ALA A 1 233 ? -2.571 12.866 27.085 1.00 70.69 233 ALA A N 1
ATOM 1919 C CA . ALA A 1 233 ? -1.209 12.996 26.551 1.00 70.69 233 ALA A CA 1
ATOM 1920 C C . ALA A 1 233 ? -0.707 11.697 25.888 1.00 70.69 233 ALA A C 1
ATOM 1922 O O . ALA A 1 233 ? 0.129 11.726 24.987 1.00 70.69 233 ALA A O 1
ATOM 1923 N N . TYR A 1 234 ? -1.233 10.557 26.339 1.00 81.06 234 TYR A N 1
ATOM 1924 C CA . TYR A 1 234 ? -0.920 9.229 25.836 1.00 81.06 234 TYR A CA 1
ATOM 1925 C C . TYR A 1 234 ? -2.184 8.374 25.835 1.00 81.06 234 TYR A C 1
ATOM 1927 O O . TYR A 1 234 ? -2.898 8.313 26.839 1.00 81.06 234 TYR A O 1
ATOM 1935 N N . VAL A 1 235 ? -2.440 7.705 24.715 1.00 86.06 235 VAL A N 1
ATOM 1936 C CA . VAL A 1 235 ? -3.605 6.840 24.522 1.00 86.06 235 VAL A CA 1
ATOM 1937 C C . VAL A 1 235 ? -3.116 5.412 24.302 1.00 86.06 235 VAL A C 1
ATOM 1939 O O . VAL A 1 235 ? -2.598 5.115 23.222 1.00 86.06 235 VAL A O 1
ATOM 1942 N N . PRO A 1 236 ? -3.253 4.517 25.297 1.00 87.81 236 PRO A N 1
ATOM 1943 C CA . PRO A 1 236 ? -3.075 3.089 25.094 1.00 87.81 236 PRO A CA 1
ATOM 1944 C C . PRO A 1 236 ? -3.990 2.565 23.989 1.00 87.81 236 PRO A C 1
ATOM 1946 O O . PRO A 1 236 ? -5.194 2.839 23.964 1.00 87.81 236 PRO A O 1
ATOM 1949 N N . VAL A 1 237 ? -3.401 1.777 23.097 1.00 89.25 237 VAL A N 1
ATOM 1950 C CA . VAL A 1 237 ? -4.075 1.132 21.979 1.00 89.25 237 VAL A CA 1
ATOM 1951 C C . VAL A 1 237 ? -3.855 -0.373 22.065 1.00 89.25 237 VAL A C 1
ATOM 1953 O O . VAL A 1 237 ? -2.722 -0.850 2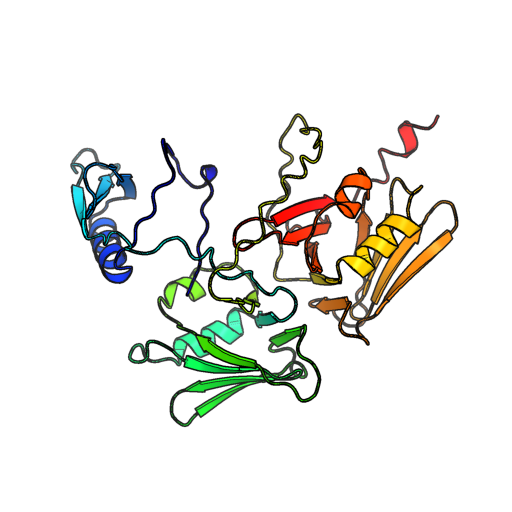2.123 1.00 89.25 237 VAL A O 1
ATOM 1956 N N . THR A 1 238 ? -4.957 -1.113 22.036 1.00 90.00 238 THR A N 1
ATOM 1957 C CA . THR A 1 238 ? -4.981 -2.570 21.887 1.00 90.00 238 THR A CA 1
ATOM 1958 C C . THR A 1 238 ? -5.545 -2.904 20.512 1.00 90.00 238 THR A C 1
ATOM 1960 O O . THR A 1 238 ? -6.645 -2.465 20.170 1.00 90.00 238 THR A O 1
ATOM 1963 N N . ILE A 1 239 ? -4.840 -3.731 19.747 1.00 90.06 239 ILE A N 1
ATOM 1964 C CA . ILE A 1 239 ? -5.270 -4.198 18.427 1.00 90.06 239 ILE A CA 1
ATOM 1965 C C . ILE A 1 239 ? -5.312 -5.727 18.435 1.00 90.06 239 ILE A C 1
ATOM 1967 O O . ILE A 1 239 ? -4.336 -6.379 18.795 1.00 90.06 239 ILE A O 1
ATOM 1971 N N . THR A 1 240 ? -6.436 -6.304 18.021 1.00 90.25 240 THR A N 1
ATOM 1972 C CA . THR A 1 240 ? -6.586 -7.743 17.757 1.00 90.25 240 THR A CA 1
ATOM 1973 C C . THR A 1 240 ? -7.004 -7.956 16.306 1.00 90.25 240 THR A C 1
ATOM 1975 O O . THR A 1 240 ? -7.315 -6.999 15.601 1.00 90.25 240 THR A O 1
ATOM 1978 N N . SER A 1 241 ? -7.108 -9.209 15.861 1.00 88.31 241 SER A N 1
ATOM 1979 C CA . SER A 1 241 ? -7.594 -9.551 14.515 1.00 88.31 241 SER A CA 1
ATOM 1980 C C . SER A 1 241 ? -8.991 -8.999 14.169 1.00 88.31 241 SER A C 1
ATOM 1982 O O . SER A 1 241 ? -9.339 -8.900 12.992 1.00 88.31 241 SER A O 1
ATOM 1984 N N . SER A 1 242 ? -9.802 -8.613 15.163 1.00 88.56 242 SER A N 1
ATOM 1985 C CA . SER A 1 242 ? -11.201 -8.205 14.967 1.00 88.56 242 SER A CA 1
ATOM 1986 C C . SER A 1 242 ? -11.561 -6.818 15.501 1.00 88.56 242 SER A C 1
ATOM 1988 O O . SER A 1 242 ? -12.658 -6.329 15.208 1.00 88.56 242 SER A O 1
ATOM 1990 N N . ARG A 1 243 ? -10.702 -6.194 16.316 1.00 91.31 243 ARG A N 1
ATOM 1991 C CA . ARG A 1 243 ? -10.977 -4.880 16.913 1.00 91.31 243 ARG A CA 1
ATOM 1992 C C . ARG A 1 243 ? -9.715 -4.062 17.146 1.00 91.31 243 ARG A C 1
ATOM 1994 O O . ARG A 1 243 ? -8.662 -4.609 17.457 1.00 91.31 243 ARG A O 1
ATOM 2001 N N . ILE A 1 244 ? -9.877 -2.748 17.102 1.00 91.38 244 ILE A N 1
ATOM 2002 C CA . ILE A 1 244 ? -8.940 -1.780 17.669 1.00 91.38 244 ILE A CA 1
ATOM 2003 C C . ILE A 1 244 ? -9.640 -1.047 18.813 1.00 91.38 244 ILE A C 1
ATOM 2005 O O . ILE A 1 244 ? -10.810 -0.679 18.697 1.00 91.38 244 ILE A O 1
ATOM 2009 N N . LYS A 1 245 ? -8.946 -0.880 19.936 1.00 92.06 245 LYS A N 1
ATOM 2010 C CA . LYS A 1 245 ? -9.459 -0.261 21.158 1.00 92.06 245 LYS A CA 1
ATOM 2011 C C . LYS A 1 245 ? -8.500 0.826 21.624 1.00 92.06 245 LYS A C 1
ATOM 2013 O O . LYS A 1 245 ? -7.310 0.564 21.753 1.00 92.06 245 LYS A O 1
ATOM 2018 N N . PHE A 1 246 ? -9.050 1.994 21.923 1.00 91.00 246 PHE A N 1
ATOM 2019 C CA . PHE A 1 246 ? -8.369 3.158 22.474 1.00 91.00 246 PHE A CA 1
ATOM 2020 C C . PHE A 1 246 ? -8.883 3.402 23.890 1.00 91.00 246 PHE A C 1
ATOM 2022 O O . PHE A 1 246 ? -10.087 3.295 24.133 1.00 91.00 246 PHE A O 1
ATOM 2029 N N . VAL A 1 247 ? -7.984 3.714 24.819 1.00 87.25 247 VAL A N 1
ATOM 2030 C CA . VAL A 1 247 ? -8.333 3.920 26.230 1.00 87.25 247 VAL A CA 1
ATOM 2031 C C . VAL A 1 247 ? -7.832 5.283 26.694 1.00 87.25 247 VAL A C 1
ATOM 2033 O O . VAL A 1 247 ? -6.649 5.579 26.562 1.00 87.25 247 VAL A O 1
ATOM 2036 N N . ALA A 1 248 ? -8.708 6.100 27.273 1.00 80.00 248 ALA A N 1
ATOM 2037 C CA . ALA A 1 248 ? -8.317 7.290 28.017 1.00 80.00 248 ALA A CA 1
ATOM 2038 C C . ALA A 1 248 ? -7.884 6.869 29.425 1.00 80.00 248 ALA A C 1
ATOM 2040 O O . ALA A 1 248 ? -8.662 6.276 30.172 1.00 80.00 248 ALA A O 1
ATOM 2041 N N . LEU A 1 249 ? -6.644 7.175 29.809 1.00 68.88 249 LEU A N 1
ATOM 2042 C CA . LEU A 1 249 ? -6.116 6.772 31.118 1.00 68.88 249 LEU A CA 1
ATOM 2043 C C . LEU A 1 249 ? -6.755 7.519 32.297 1.00 68.88 249 LEU A C 1
ATOM 2045 O O . LEU A 1 249 ? -6.830 6.953 33.381 1.00 68.88 249 LEU A O 1
ATOM 2049 N N . ILE A 1 250 ? -7.188 8.767 32.092 1.00 66.94 250 ILE A N 1
ATOM 2050 C CA . ILE A 1 250 ? -7.658 9.652 33.171 1.00 66.94 250 ILE A CA 1
ATOM 2051 C C . ILE A 1 250 ? -9.125 9.371 33.513 1.00 66.94 250 ILE A C 1
ATOM 2053 O O . ILE A 1 250 ? -9.451 9.162 34.676 1.00 66.94 250 ILE A O 1
ATOM 2057 N N . ASP A 1 251 ? -9.988 9.292 32.499 1.00 68.88 251 ASP A N 1
ATOM 2058 C CA . ASP A 1 251 ? -11.439 9.158 32.695 1.00 68.88 251 ASP A CA 1
ATOM 2059 C C . ASP A 1 251 ? -11.943 7.716 32.504 1.00 68.88 251 ASP A C 1
ATOM 2061 O O . ASP A 1 251 ? -13.146 7.466 32.511 1.00 68.88 251 ASP A O 1
ATOM 2065 N N . HIS A 1 252 ? -11.029 6.760 32.284 1.00 70.19 252 HIS A N 1
ATOM 2066 C CA . HIS A 1 252 ? -11.313 5.357 31.936 1.00 70.19 252 HIS A CA 1
ATOM 2067 C C . HIS A 1 252 ? -12.262 5.168 30.738 1.00 70.19 252 HIS A C 1
ATOM 2069 O O . HIS A 1 252 ? -12.793 4.076 30.528 1.00 70.19 252 HIS A O 1
ATOM 2075 N N . TRP A 1 253 ? -12.450 6.214 29.931 1.00 79.62 253 TRP A N 1
ATOM 2076 C CA . TRP A 1 253 ? -13.245 6.160 28.715 1.00 79.62 253 TRP A CA 1
ATOM 2077 C C . TRP A 1 253 ? -12.594 5.231 27.691 1.00 79.62 253 TRP A C 1
ATOM 2079 O O . TRP A 1 253 ? -11.374 5.229 27.507 1.00 79.62 253 TRP A O 1
ATOM 2089 N N . GLU A 1 254 ? -13.409 4.442 27.001 1.00 86.12 254 GLU A N 1
ATOM 2090 C CA . GLU A 1 254 ? -12.948 3.483 26.008 1.00 86.12 254 GLU A CA 1
ATOM 2091 C C . GLU A 1 254 ? -13.732 3.622 24.704 1.00 86.12 254 GLU A C 1
ATOM 2093 O O . GLU A 1 254 ? -14.955 3.513 24.671 1.00 86.12 254 GLU A O 1
ATOM 2098 N N . THR A 1 255 ? -12.998 3.799 23.607 1.00 88.19 255 THR A N 1
ATOM 2099 C CA . THR A 1 255 ? -13.558 3.861 22.254 1.00 88.19 255 THR A CA 1
ATOM 2100 C C . THR A 1 255 ? -13.000 2.685 21.461 1.00 88.19 255 THR A C 1
ATOM 2102 O O . THR A 1 255 ? -11.789 2.458 21.437 1.00 88.19 255 THR A O 1
ATOM 2105 N N . SER A 1 256 ? -13.861 1.891 20.819 1.00 89.31 256 SER A N 1
ATOM 2106 C CA . SER A 1 256 ? -13.418 0.721 20.052 1.00 89.31 256 SER A CA 1
ATOM 2107 C C . SER A 1 256 ? -14.147 0.579 18.726 1.00 89.31 256 SER A C 1
ATOM 2109 O O . SER A 1 256 ? -15.337 0.868 18.623 1.00 89.31 256 SER A O 1
ATOM 2111 N N . PHE A 1 257 ? -13.420 0.096 17.722 1.00 89.06 257 PHE A N 1
ATOM 2112 C CA . PHE A 1 257 ? -13.926 -0.134 16.375 1.00 89.06 257 PHE A CA 1
ATOM 2113 C C . PHE A 1 257 ? -13.703 -1.592 16.000 1.00 89.06 257 PHE A C 1
ATOM 2115 O O . PHE A 1 257 ? -12.656 -2.175 16.293 1.00 89.06 257 PHE A O 1
ATOM 2122 N N . THR A 1 258 ? -14.700 -2.191 15.353 1.00 86.69 258 THR A N 1
ATOM 2123 C CA . THR A 1 258 ? -14.657 -3.596 14.932 1.00 86.69 258 THR A CA 1
ATOM 2124 C C . THR A 1 258 ? -14.638 -3.709 13.417 1.00 86.69 258 THR A C 1
ATOM 2126 O O . THR A 1 258 ? -15.083 -2.812 12.703 1.00 86.69 258 THR A O 1
ATOM 2129 N N . THR A 1 259 ? -14.184 -4.850 12.907 1.00 80.69 259 THR A N 1
ATOM 2130 C CA . THR A 1 259 ? -14.133 -5.108 11.460 1.00 80.69 259 THR A CA 1
ATOM 2131 C C . THR A 1 259 ? -15.504 -5.342 10.807 1.00 80.69 259 THR A C 1
ATOM 2133 O O . THR A 1 259 ? -15.591 -5.492 9.586 1.00 80.69 259 THR A O 1
ATOM 2136 N N . LYS A 1 260 ? -16.598 -5.365 11.587 1.00 67.19 260 LYS A N 1
ATOM 2137 C CA . LYS A 1 260 ? -17.934 -5.793 11.130 1.00 67.19 260 LYS A CA 1
ATOM 2138 C C . LYS A 1 260 ? -18.571 -4.863 10.093 1.00 67.19 260 LYS A C 1
ATOM 2140 O O . LYS A 1 260 ? -19.330 -5.343 9.252 1.00 67.19 260 LYS A O 1
ATOM 2145 N N . GLU A 1 261 ? -18.233 -3.575 10.099 1.00 63.00 261 GLU A N 1
ATOM 2146 C CA . GLU A 1 261 ? -18.833 -2.578 9.196 1.00 63.00 261 GLU A CA 1
ATOM 2147 C C . GLU A 1 261 ? -17.923 -2.186 8.021 1.00 63.00 261 GLU A C 1
ATOM 2149 O O . GLU A 1 261 ? -18.339 -1.465 7.119 1.00 63.00 261 GLU A O 1
ATOM 2154 N N . GLY A 1 262 ? -16.692 -2.711 7.973 1.00 64.12 262 GLY A N 1
ATOM 2155 C CA . GLY A 1 262 ? -15.718 -2.412 6.915 1.00 64.12 262 GLY A CA 1
ATOM 2156 C C . GLY A 1 262 ? -15.149 -0.989 6.952 1.00 64.12 262 GLY A C 1
ATOM 2157 O O . GLY A 1 262 ? -14.287 -0.666 6.135 1.00 64.12 262 GLY A O 1
ATOM 2158 N N . GLU A 1 263 ? -15.599 -0.157 7.892 1.00 71.06 263 GLU A N 1
ATOM 2159 C CA . GLU A 1 263 ? -15.042 1.170 8.149 1.00 71.06 263 GLU A CA 1
ATOM 2160 C C . GLU A 1 263 ? -13.715 1.078 8.916 1.00 71.06 263 GLU A C 1
ATOM 2162 O O . GLU A 1 263 ? -12.785 1.806 8.575 1.00 71.06 263 GLU A O 1
ATOM 2167 N N . CYS A 1 264 ? -13.541 0.052 9.758 1.00 84.12 264 CYS A N 1
ATOM 2168 C CA . CYS A 1 264 ? -12.250 -0.403 10.276 1.00 84.12 264 CYS A CA 1
ATOM 2169 C C . CYS A 1 264 ? -11.862 -1.752 9.646 1.00 84.12 264 CYS A C 1
ATOM 2171 O O . CYS A 1 264 ? -12.651 -2.696 9.621 1.00 84.12 264 CYS A O 1
ATOM 2173 N N . ILE A 1 265 ? -10.640 -1.862 9.131 1.00 86.19 265 ILE A N 1
ATOM 2174 C CA . ILE A 1 265 ? -10.102 -3.072 8.501 1.00 86.19 265 ILE A CA 1
ATOM 2175 C C . ILE A 1 265 ? -8.775 -3.387 9.168 1.00 86.19 265 ILE A C 1
ATOM 2177 O O . ILE A 1 265 ? -7.884 -2.544 9.195 1.00 86.19 265 ILE A O 1
ATOM 2181 N N . ILE A 1 266 ? -8.647 -4.606 9.676 1.00 87.50 266 ILE A N 1
ATOM 2182 C CA . ILE A 1 266 ? -7.438 -5.088 10.337 1.00 87.50 266 ILE A CA 1
ATOM 2183 C C . ILE A 1 266 ? -6.928 -6.277 9.539 1.00 87.50 266 ILE A C 1
ATOM 2185 O O . ILE A 1 266 ? -7.708 -7.149 9.154 1.00 87.50 266 ILE A O 1
ATOM 2189 N N . GLY A 1 267 ? -5.632 -6.297 9.258 1.00 84.19 267 GLY A N 1
ATOM 2190 C CA . GLY A 1 267 ? -5.003 -7.407 8.562 1.00 84.19 267 GLY A CA 1
ATOM 2191 C C . GLY A 1 267 ? -3.647 -7.740 9.150 1.00 84.19 267 GLY A C 1
ATOM 2192 O O . GLY A 1 267 ? -2.957 -6.869 9.674 1.00 84.19 267 GLY A O 1
ATOM 2193 N N . GLY A 1 268 ? -3.274 -9.015 9.043 1.00 81.06 268 GLY A N 1
ATOM 2194 C CA . GLY A 1 268 ? -1.961 -9.496 9.468 1.00 81.06 268 GLY A CA 1
ATOM 2195 C C . GLY A 1 268 ? -1.820 -9.833 10.958 1.00 81.06 268 GLY A C 1
ATOM 2196 O O . GLY A 1 268 ? -0.725 -10.151 11.398 1.00 81.06 268 GLY A O 1
ATOM 2197 N N . ILE A 1 269 ? -2.918 -9.813 11.720 1.00 82.88 269 ILE A N 1
ATOM 2198 C CA . ILE A 1 269 ? -2.961 -10.272 13.116 1.00 82.88 269 ILE A CA 1
ATOM 2199 C C . ILE A 1 269 ? -3.741 -11.587 13.162 1.00 82.88 269 ILE A C 1
ATOM 2201 O O . ILE A 1 269 ? -4.882 -11.635 12.692 1.00 82.88 269 ILE A O 1
ATOM 2205 N N . GLU A 1 270 ? -3.135 -12.646 13.698 1.00 81.69 270 GLU A N 1
ATOM 2206 C CA . GLU A 1 270 ? -3.787 -13.954 13.838 1.00 81.69 270 GLU A CA 1
ATOM 2207 C C . GLU A 1 270 ? -4.783 -13.975 15.009 1.00 81.69 270 GLU A C 1
ATOM 2209 O O . GLU A 1 270 ? -4.746 -13.137 15.914 1.00 81.69 270 GLU A O 1
ATOM 2214 N N . GLU A 1 271 ? -5.713 -14.930 14.999 1.00 83.19 271 GLU A N 1
ATOM 2215 C CA . GLU A 1 271 ? -6.654 -15.099 16.107 1.00 83.19 271 GLU A CA 1
ATOM 2216 C C . GLU A 1 271 ? -5.907 -15.460 17.402 1.00 83.19 271 GLU A C 1
ATOM 2218 O O . GLU A 1 271 ? -5.026 -16.315 17.411 1.00 83.19 271 GLU A O 1
ATOM 2223 N N . GLY A 1 272 ? -6.231 -14.768 18.497 1.00 81.38 272 GLY A N 1
ATOM 2224 C CA . GLY A 1 272 ? -5.535 -14.902 19.781 1.00 81.38 272 GLY A CA 1
ATOM 2225 C C . GLY A 1 272 ? -4.298 -14.010 19.947 1.00 81.38 272 GLY A C 1
ATOM 2226 O O . GLY A 1 272 ? -3.825 -13.864 21.072 1.00 81.38 272 GLY A O 1
ATOM 2227 N N . GLN A 1 273 ? -3.805 -13.363 18.883 1.00 83.38 273 GLN A N 1
ATOM 2228 C CA . GLN A 1 273 ? -2.738 -12.365 18.990 1.00 83.38 273 GLN A CA 1
ATOM 2229 C C . GLN A 1 273 ? -3.288 -10.983 19.365 1.00 83.38 273 GLN A C 1
ATOM 2231 O O . GLN A 1 273 ? -4.374 -10.572 18.943 1.00 83.38 273 GLN A O 1
ATOM 2236 N N . GLU A 1 274 ? -2.502 -10.245 20.148 1.00 86.38 274 GLU A N 1
ATOM 2237 C CA . GLU A 1 274 ? -2.798 -8.877 20.561 1.00 86.38 274 GLU A CA 1
ATOM 2238 C C . GLU A 1 274 ? -1.547 -8.011 20.408 1.00 86.38 274 GLU A C 1
ATOM 2240 O O . GLU A 1 274 ? -0.463 -8.379 20.860 1.00 86.38 274 GLU A O 1
ATOM 2245 N N . ILE A 1 275 ? -1.715 -6.839 19.802 1.00 84.69 275 ILE A N 1
ATOM 2246 C CA . ILE A 1 275 ? -0.697 -5.794 19.746 1.00 84.69 275 ILE A CA 1
ATOM 2247 C C . ILE A 1 275 ? -1.086 -4.717 20.751 1.00 84.69 275 ILE A C 1
ATOM 2249 O O . ILE A 1 275 ? -2.206 -4.202 20.714 1.00 84.69 275 ILE A O 1
ATOM 2253 N N . LYS A 1 276 ? -0.151 -4.374 21.639 1.00 85.12 276 LYS A N 1
ATOM 2254 C CA . LYS A 1 276 ? -0.291 -3.285 22.607 1.00 85.12 276 LYS A CA 1
ATOM 2255 C C . LYS A 1 276 ? 0.758 -2.224 22.328 1.00 85.12 276 LYS A C 1
ATOM 2257 O O . LYS A 1 276 ? 1.956 -2.507 22.299 1.00 85.12 276 LYS A O 1
ATOM 2262 N N . CYS A 1 277 ? 0.295 -1.001 22.158 1.00 82.94 277 CYS A N 1
ATOM 2263 C CA . CYS A 1 277 ? 1.131 0.175 21.988 1.00 82.94 277 CYS A CA 1
ATOM 2264 C C . CYS A 1 277 ? 0.410 1.377 22.595 1.00 82.94 277 CYS A C 1
ATOM 2266 O O . CYS A 1 277 ? -0.670 1.246 23.171 1.00 82.94 277 CYS A O 1
ATOM 2268 N N . GLY A 1 278 ? 0.964 2.568 22.433 1.00 81.81 278 GLY A N 1
ATOM 2269 C CA . GLY A 1 278 ? 0.162 3.763 22.619 1.00 81.81 278 GLY A CA 1
ATOM 2270 C C . GLY A 1 278 ? 0.610 4.871 21.704 1.00 81.81 278 GLY A C 1
ATOM 2271 O O . GLY A 1 278 ? 1.700 4.835 21.138 1.00 81.81 278 GLY A O 1
ATOM 2272 N N . ILE A 1 279 ? -0.295 5.815 21.521 1.00 85.06 279 ILE A N 1
ATOM 2273 C CA . ILE A 1 279 ? -0.153 6.899 20.564 1.00 85.06 279 ILE A CA 1
ATOM 2274 C C . ILE A 1 279 ? -0.258 8.235 21.285 1.00 85.06 279 ILE A C 1
ATOM 2276 O O . ILE A 1 279 ? -0.939 8.353 22.307 1.00 85.06 279 ILE A O 1
ATOM 2280 N N . SER A 1 280 ? 0.401 9.246 20.730 1.00 81.31 280 SER A N 1
ATOM 2281 C CA . SER A 1 280 ? 0.180 10.634 21.118 1.00 81.31 280 SER A CA 1
ATOM 2282 C C . SER A 1 280 ? -0.695 11.303 20.072 1.00 81.31 280 SER A C 1
ATOM 2284 O O . SER A 1 280 ? -0.389 11.289 18.881 1.00 81.31 280 SER A O 1
ATOM 2286 N N . LEU A 1 281 ? -1.788 11.912 20.513 1.00 80.25 281 LEU A N 1
ATOM 2287 C CA . LEU A 1 281 ? -2.666 12.672 19.629 1.00 80.25 281 LEU A CA 1
ATOM 2288 C C . LEU A 1 281 ? -2.283 14.154 19.592 1.00 80.25 281 LEU A C 1
ATOM 2290 O O . LEU A 1 281 ? -2.959 14.942 18.939 1.00 80.25 281 LEU A O 1
ATOM 2294 N N . TYR A 1 282 ? -1.187 14.554 20.240 1.00 73.12 282 TYR A N 1
ATOM 2295 C CA . TYR A 1 282 ? -0.697 15.926 20.197 1.00 73.12 282 TYR A CA 1
ATOM 2296 C C . TYR A 1 282 ? 0.198 16.177 18.963 1.00 73.12 282 TYR A C 1
ATOM 2298 O O . TYR A 1 282 ? 1.046 15.340 18.656 1.00 73.12 282 TYR A O 1
ATOM 2306 N N . PRO A 1 283 ? 0.070 17.327 18.271 1.00 73.12 283 PRO A N 1
ATOM 2307 C CA . PRO A 1 283 ? -0.938 18.367 18.472 1.00 73.12 283 PRO A CA 1
ATOM 2308 C C . PRO A 1 283 ? -2.296 17.973 17.872 1.00 73.12 283 PRO A C 1
ATOM 2310 O O . PRO A 1 283 ? -2.435 17.793 16.670 1.00 73.12 283 PRO A O 1
ATOM 2313 N N . MET A 1 284 ? -3.355 17.942 18.682 1.00 76.06 284 MET A N 1
ATOM 2314 C CA . MET A 1 284 ? -4.670 17.422 18.256 1.00 76.06 284 MET A CA 1
ATOM 2315 C C . MET A 1 284 ? -5.289 18.200 17.100 1.00 76.06 284 MET A C 1
ATOM 2317 O O . MET A 1 284 ? -5.941 17.634 16.222 1.00 76.06 284 MET A O 1
ATOM 2321 N N . LYS A 1 285 ? -5.029 19.513 17.065 1.00 73.81 285 LYS A N 1
ATOM 2322 C CA . LYS A 1 285 ? -5.445 20.397 15.970 1.00 73.81 285 LYS A CA 1
ATOM 2323 C C . LYS A 1 285 ? -4.934 19.908 14.614 1.00 73.81 285 LYS A C 1
ATOM 2325 O O . LYS A 1 285 ? -5.633 20.090 13.625 1.00 73.81 285 LYS A O 1
ATOM 2330 N N . PHE A 1 286 ? -3.766 19.265 14.572 1.00 76.56 286 PHE A N 1
ATOM 2331 C CA . PHE A 1 286 ? -3.225 18.661 13.359 1.00 76.56 286 PHE A CA 1
ATOM 2332 C C . PHE A 1 286 ? -4.117 17.518 12.872 1.00 76.56 286 PHE A C 1
ATOM 2334 O O . PHE A 1 286 ? -4.608 17.566 11.743 1.00 76.56 286 PHE A O 1
ATOM 2341 N N . TYR A 1 287 ? -4.415 16.547 13.741 1.00 78.44 287 TYR A N 1
ATOM 2342 C CA . TYR A 1 287 ? -5.224 15.388 13.363 1.00 78.44 287 TYR A CA 1
ATOM 2343 C C . TYR A 1 287 ? -6.680 15.748 13.027 1.00 78.44 287 TYR A C 1
ATOM 2345 O O . TYR A 1 287 ? -7.288 15.140 12.146 1.00 78.44 287 TYR A O 1
ATOM 2353 N N . LYS A 1 288 ? -7.229 16.793 13.662 1.00 78.75 288 LYS A N 1
ATOM 2354 C CA . LYS A 1 288 ? -8.552 17.343 13.320 1.00 78.75 288 LYS A CA 1
ATOM 2355 C C . LYS A 1 288 ? -8.563 18.040 11.945 1.00 78.75 288 LYS A C 1
ATOM 2357 O O . LYS A 1 288 ? -9.617 18.116 11.318 1.00 78.75 288 LYS A O 1
ATOM 2362 N N . ALA A 1 289 ? -7.424 18.544 11.460 1.00 72.31 289 ALA A N 1
ATOM 2363 C CA . ALA A 1 289 ? -7.376 19.453 10.313 1.00 72.31 289 ALA A CA 1
ATOM 2364 C C . ALA A 1 289 ? -7.016 18.819 8.959 1.00 72.31 289 ALA A C 1
ATOM 2366 O O . ALA A 1 289 ? -7.408 19.385 7.934 1.00 72.31 289 ALA A O 1
ATOM 2367 N N . PHE A 1 290 ? -6.289 17.696 8.911 1.00 72.62 290 PHE A N 1
ATOM 2368 C CA . PHE A 1 290 ? -5.935 17.079 7.624 1.00 72.62 290 PHE A CA 1
ATOM 2369 C C . PHE A 1 290 ? -7.144 16.392 6.961 1.00 72.62 290 PHE A C 1
ATOM 2371 O O . PHE A 1 290 ? -8.132 16.070 7.620 1.00 72.62 290 PHE A O 1
ATOM 2378 N N . THR A 1 291 ? -7.091 16.203 5.639 1.00 73.56 291 THR A N 1
ATOM 2379 C CA . THR A 1 291 ? -8.263 15.918 4.784 1.00 73.56 291 THR A CA 1
ATOM 2380 C C . THR A 1 291 ? -8.207 14.564 4.067 1.00 73.56 291 THR A C 1
ATOM 2382 O O . THR A 1 291 ? -8.766 14.396 2.982 1.00 73.56 291 THR A O 1
ATOM 2385 N N . SER A 1 292 ? -7.556 13.565 4.667 1.00 76.50 292 SER A N 1
ATOM 2386 C CA . SER A 1 292 ? -7.538 12.212 4.099 1.00 76.50 292 SER A CA 1
ATOM 2387 C C . SER A 1 292 ? -8.909 11.528 4.186 1.00 76.50 292 SER A C 1
ATOM 2389 O O . SER A 1 292 ? -9.767 11.897 4.978 1.00 76.50 292 SER A O 1
ATOM 2391 N N . LYS A 1 293 ? -9.130 10.476 3.394 1.00 80.19 293 LYS A N 1
ATOM 2392 C CA . LYS A 1 293 ? -10.323 9.626 3.555 1.00 80.19 293 LYS A CA 1
ATOM 2393 C C . LYS A 1 293 ? -10.156 8.604 4.679 1.00 80.19 293 LYS A C 1
ATOM 2395 O O . LYS A 1 293 ? -11.143 8.208 5.296 1.00 80.19 293 LYS A O 1
ATOM 2400 N N . ARG A 1 294 ? -8.929 8.123 4.886 1.00 85.75 294 ARG A N 1
ATOM 2401 C CA . ARG A 1 294 ? -8.605 7.028 5.806 1.00 85.75 294 ARG A CA 1
ATOM 2402 C C . ARG A 1 294 ? -7.231 7.248 6.413 1.00 85.75 294 ARG A C 1
ATOM 2404 O O . ARG A 1 294 ? -6.349 7.787 5.747 1.00 85.75 294 ARG A O 1
ATOM 2411 N N . VAL A 1 295 ? -7.053 6.779 7.639 1.00 88.88 295 VAL A N 1
ATOM 2412 C CA . VAL A 1 295 ? -5.734 6.658 8.264 1.00 88.88 295 VAL A CA 1
ATOM 2413 C C . VAL A 1 295 ? -5.349 5.193 8.344 1.00 88.88 295 VAL A C 1
ATOM 2415 O O . VAL A 1 295 ? -6.206 4.311 8.450 1.00 88.88 295 VAL A O 1
ATOM 2418 N N . TRP A 1 296 ? -4.053 4.950 8.256 1.00 89.50 296 TRP A N 1
ATOM 2419 C CA . TRP A 1 296 ? -3.464 3.627 8.269 1.00 89.50 296 TRP A CA 1
ATOM 2420 C C . TRP A 1 296 ? -2.466 3.543 9.404 1.00 89.50 296 TRP A C 1
ATOM 2422 O O . TRP A 1 296 ? -1.661 4.449 9.549 1.00 89.50 296 TRP A O 1
ATOM 2432 N N . PHE A 1 297 ? -2.494 2.467 10.173 1.00 89.00 297 PHE A N 1
ATOM 2433 C CA . PHE A 1 297 ? -1.476 2.151 11.159 1.00 89.00 297 PHE A CA 1
ATOM 2434 C C . PHE A 1 297 ? -0.675 0.946 10.689 1.00 89.00 297 PHE A C 1
ATOM 2436 O O . PHE A 1 297 ? -1.271 -0.054 10.286 1.00 89.00 297 PHE A O 1
ATOM 2443 N N . PHE A 1 298 ? 0.645 1.043 10.773 1.00 84.12 298 PHE A N 1
ATOM 2444 C CA . PHE A 1 298 ? 1.608 -0.007 10.441 1.00 84.12 298 PHE A CA 1
ATOM 2445 C C . PHE A 1 298 ? 2.614 -0.179 11.580 1.00 84.12 298 PHE A C 1
ATOM 2447 O O . PHE A 1 298 ? 2.802 0.739 12.379 1.00 84.12 298 PHE A O 1
ATOM 2454 N N . SER A 1 299 ? 3.289 -1.328 11.640 1.00 77.19 299 SER A N 1
ATOM 2455 C CA . SER A 1 299 ? 4.483 -1.464 12.485 1.00 77.19 299 SER A CA 1
ATOM 2456 C C . SER A 1 299 ? 5.647 -0.699 11.870 1.00 77.19 299 SER A C 1
ATOM 2458 O O . SER A 1 299 ? 5.829 -0.734 10.652 1.00 77.19 299 SER A O 1
ATOM 2460 N N . SER A 1 300 ? 6.498 -0.109 12.703 1.00 67.31 300 SER A N 1
ATOM 2461 C CA . SER A 1 300 ? 7.906 0.067 12.329 1.00 67.31 300 SER A CA 1
ATOM 2462 C C . SER A 1 300 ? 8.646 -1.266 12.504 1.00 67.31 300 SER A C 1
ATOM 2464 O O . SER A 1 300 ? 8.350 -2.011 13.446 1.00 67.31 300 SER A O 1
ATOM 2466 N N . CYS A 1 301 ? 9.563 -1.578 11.583 1.00 59.22 301 CYS A N 1
ATOM 2467 C CA . CYS A 1 301 ? 10.401 -2.780 11.599 1.00 59.22 301 CYS A CA 1
ATOM 2468 C C . CYS A 1 301 ? 11.399 -2.780 12.765 1.00 59.22 301 CYS A C 1
ATOM 2470 O O . CYS A 1 301 ? 11.647 -3.831 13.352 1.00 59.22 301 CYS A O 1
ATOM 2472 N N . ASP A 1 302 ? 11.947 -1.609 13.102 1.00 55.28 302 ASP A N 1
ATOM 2473 C CA . ASP A 1 302 ? 13.184 -1.517 13.891 1.00 55.28 302 ASP A CA 1
ATOM 2474 C C . ASP A 1 302 ? 12.973 -0.945 15.299 1.00 55.28 302 ASP A C 1
ATOM 2476 O O . ASP A 1 302 ? 13.808 -1.118 16.183 1.00 55.28 302 ASP A O 1
ATOM 2480 N N . THR A 1 303 ? 11.843 -0.276 15.536 1.00 53.91 303 THR A N 1
ATOM 2481 C CA . THR A 1 303 ? 11.619 0.525 16.756 1.00 53.91 303 THR A CA 1
ATOM 2482 C C . THR A 1 303 ? 10.455 0.027 17.621 1.00 53.91 303 THR A C 1
ATOM 2484 O O . THR A 1 303 ? 10.104 0.666 18.615 1.00 53.91 303 THR A O 1
ATOM 2487 N N . ASN A 1 304 ? 9.818 -1.090 17.237 1.00 65.81 304 ASN A N 1
ATOM 2488 C CA . ASN A 1 304 ? 8.580 -1.629 17.823 1.00 65.81 304 ASN A CA 1
ATOM 2489 C C . ASN A 1 304 ? 7.427 -0.606 17.970 1.00 65.81 304 ASN A C 1
ATOM 2491 O O . ASN A 1 304 ? 6.471 -0.828 18.716 1.00 65.81 304 ASN A O 1
ATOM 2495 N N . GLY A 1 305 ? 7.497 0.527 17.268 1.00 71.94 305 GLY A N 1
ATOM 2496 C CA . GLY A 1 305 ? 6.489 1.579 17.317 1.00 71.94 305 GLY A CA 1
ATOM 2497 C C . GLY A 1 305 ? 5.377 1.416 16.282 1.00 71.94 305 GLY A C 1
ATOM 2498 O O . GLY A 1 305 ? 5.450 0.601 15.359 1.00 71.94 305 GLY A O 1
ATOM 2499 N N . LEU A 1 306 ? 4.344 2.239 16.429 1.00 80.88 306 LEU A N 1
ATOM 2500 C CA . LEU A 1 306 ? 3.217 2.328 15.511 1.00 80.88 306 LEU A CA 1
ATOM 2501 C C . LEU A 1 306 ? 3.400 3.537 14.593 1.00 80.88 306 LEU A C 1
ATOM 2503 O O . LEU A 1 306 ? 3.574 4.657 15.064 1.00 80.88 306 LEU A O 1
ATOM 2507 N N . LEU A 1 307 ? 3.315 3.338 13.284 1.00 83.56 307 LEU A N 1
ATOM 2508 C CA . LEU A 1 307 ? 3.342 4.416 12.306 1.00 83.56 307 LEU A CA 1
ATOM 2509 C C . LEU A 1 307 ? 1.936 4.670 11.770 1.00 83.56 307 LEU A C 1
ATOM 2511 O O . LEU A 1 307 ? 1.351 3.802 11.125 1.00 83.56 307 LEU A O 1
ATOM 2515 N N . LEU A 1 308 ? 1.412 5.872 11.993 1.00 85.75 308 LEU A N 1
ATOM 2516 C CA . LEU A 1 308 ? 0.229 6.372 11.305 1.00 85.75 308 LEU A CA 1
ATOM 2517 C C . LEU A 1 308 ? 0.634 6.972 9.964 1.00 85.75 308 LEU A C 1
ATOM 2519 O O . LEU A 1 308 ? 1.515 7.821 9.907 1.00 85.75 308 LEU A O 1
ATOM 2523 N N . ILE A 1 309 ? -0.052 6.576 8.897 1.00 82.88 309 ILE A N 1
ATOM 2524 C CA . ILE A 1 309 ? 0.060 7.139 7.555 1.00 82.88 309 ILE A CA 1
ATOM 2525 C C . ILE A 1 309 ? -1.329 7.580 7.096 1.00 82.88 309 ILE A C 1
ATOM 2527 O O . ILE A 1 309 ? -2.279 6.798 7.067 1.00 82.88 309 ILE A O 1
ATOM 2531 N N . ALA A 1 310 ? -1.450 8.838 6.689 1.00 81.31 310 ALA A N 1
ATOM 2532 C CA . ALA A 1 310 ? -2.660 9.405 6.116 1.00 81.31 310 ALA A CA 1
ATOM 2533 C C . ALA A 1 310 ? -2.356 9.953 4.715 1.00 81.31 310 ALA A C 1
ATOM 2535 O O . ALA A 1 310 ? -1.726 11.006 4.582 1.00 81.31 310 ALA A O 1
ATOM 2536 N N . PRO A 1 311 ? -2.784 9.268 3.646 1.00 71.50 311 PRO A N 1
ATOM 2537 C CA . PRO A 1 311 ? -2.539 9.737 2.292 1.00 71.50 311 PRO A CA 1
ATOM 2538 C C . PRO A 1 311 ? -3.283 11.046 2.009 1.00 71.50 311 PRO A C 1
ATOM 2540 O O . PRO A 1 311 ? -4.493 11.135 2.220 1.00 71.50 311 PRO A O 1
ATOM 2543 N N . MET A 1 312 ? -2.574 12.046 1.495 1.00 64.06 312 MET A N 1
ATOM 2544 C CA . MET A 1 312 ? -3.113 13.363 1.123 1.00 64.06 312 MET A CA 1
ATOM 2545 C C . MET A 1 312 ? -3.244 13.528 -0.398 1.00 64.06 312 MET A C 1
ATOM 2547 O O . MET A 1 312 ? -3.871 14.468 -0.879 1.00 64.06 312 MET A O 1
ATOM 2551 N N . GLY A 1 313 ? -2.684 12.592 -1.162 1.00 55.94 313 GLY A N 1
ATOM 2552 C CA . GLY A 1 313 ? -2.714 12.577 -2.615 1.00 55.94 313 GLY A CA 1
ATOM 2553 C C . GLY A 1 313 ? -2.017 11.340 -3.171 1.00 55.94 313 GLY A C 1
ATOM 2554 O O . GLY A 1 313 ? -1.861 10.332 -2.480 1.00 55.94 313 GLY A O 1
ATOM 2555 N N . VAL A 1 314 ? -1.611 11.417 -4.438 1.00 48.94 314 VAL A N 1
ATOM 2556 C CA . VAL A 1 314 ? -0.897 10.328 -5.130 1.00 48.94 314 VAL A CA 1
ATOM 2557 C C . VAL A 1 314 ? 0.544 10.180 -4.626 1.00 48.94 314 VAL A C 1
ATOM 2559 O O . VAL A 1 314 ? 1.056 9.071 -4.557 1.00 48.94 314 VAL A O 1
ATOM 2562 N N . TYR A 1 315 ? 1.168 11.292 -4.228 1.00 51.38 315 TYR A N 1
ATOM 2563 C CA . TYR A 1 315 ? 2.594 11.366 -3.872 1.00 51.38 315 TYR A CA 1
ATOM 2564 C C . TYR A 1 315 ? 2.857 11.997 -2.510 1.00 51.38 315 TYR A C 1
ATOM 2566 O O . TYR A 1 315 ? 4.001 12.194 -2.117 1.00 51.38 315 TYR A O 1
ATOM 2574 N N . THR A 1 316 ? 1.797 12.369 -1.805 1.00 53.47 316 THR A N 1
ATOM 2575 C CA . THR A 1 316 ? 1.889 13.072 -0.535 1.00 53.47 316 THR A CA 1
ATOM 2576 C C . THR A 1 316 ? 1.107 12.300 0.502 1.00 53.47 316 THR A C 1
ATOM 2578 O O . THR A 1 316 ? -0.036 11.887 0.284 1.00 53.47 316 THR A O 1
ATOM 2581 N N . HIS A 1 317 ? 1.735 12.101 1.647 1.00 63.00 317 HIS A N 1
ATOM 2582 C CA . HIS A 1 317 ? 1.091 11.559 2.823 1.00 63.00 317 HIS A CA 1
ATOM 2583 C C . HIS A 1 317 ? 1.589 12.313 4.048 1.00 63.00 317 HIS A C 1
ATOM 2585 O O . HIS A 1 317 ? 2.641 12.947 4.032 1.00 63.00 317 HIS A O 1
ATOM 2591 N N . ILE A 1 318 ? 0.784 12.252 5.093 1.00 73.19 318 ILE A N 1
ATOM 2592 C CA . ILE A 1 318 ? 1.183 12.595 6.446 1.00 73.19 318 ILE A CA 1
ATOM 2593 C C . ILE A 1 318 ? 1.621 11.303 7.115 1.00 73.19 318 ILE A C 1
ATOM 2595 O O . ILE A 1 318 ? 0.930 10.291 6.983 1.00 73.19 318 ILE A O 1
ATOM 2599 N N . SER A 1 319 ? 2.728 11.347 7.844 1.00 75.12 319 SER A N 1
ATOM 2600 C CA . SER A 1 319 ? 3.170 10.258 8.705 1.00 75.12 319 SER A CA 1
ATOM 2601 C C . SER A 1 319 ? 3.345 10.747 10.141 1.00 75.12 319 SER A C 1
ATOM 2603 O O . SER A 1 319 ? 3.789 11.870 10.377 1.00 75.12 319 SER A O 1
ATOM 2605 N N . SER A 1 320 ? 2.995 9.913 11.113 1.00 78.94 320 SER A N 1
ATOM 2606 C CA . SER A 1 320 ? 3.226 10.170 12.536 1.00 78.94 320 SER A CA 1
ATOM 2607 C C . SER A 1 320 ? 3.680 8.880 13.195 1.00 78.94 320 SER A C 1
ATOM 2609 O O . SER A 1 320 ? 2.986 7.871 13.121 1.00 78.94 320 SER A O 1
ATOM 2611 N N . PHE A 1 321 ? 4.866 8.903 13.789 1.00 77.88 321 PHE A N 1
ATOM 2612 C CA . PHE A 1 321 ? 5.459 7.741 14.432 1.00 77.88 321 PHE A CA 1
ATOM 2613 C C . PHE A 1 321 ? 5.232 7.789 15.946 1.00 77.88 321 PHE A C 1
ATOM 2615 O O . PHE A 1 321 ? 5.417 8.830 16.577 1.00 77.88 321 PHE A O 1
ATOM 2622 N N . PHE A 1 322 ? 4.836 6.655 16.519 1.00 78.25 322 PHE A N 1
ATOM 2623 C CA . PHE A 1 322 ? 4.558 6.484 17.939 1.00 78.25 322 PHE A CA 1
ATOM 2624 C C . PHE A 1 322 ? 5.456 5.380 18.510 1.00 78.25 322 PHE A C 1
ATOM 2626 O O . PHE A 1 322 ? 5.183 4.199 18.277 1.00 78.25 322 PHE A O 1
ATOM 2633 N N . PRO A 1 323 ? 6.523 5.721 19.250 1.00 70.56 323 PRO A N 1
ATOM 2634 C CA . PRO A 1 323 ? 7.382 4.717 19.868 1.00 70.56 323 PRO A CA 1
ATOM 2635 C C . PRO A 1 323 ? 6.617 3.932 20.943 1.00 70.56 323 PRO A C 1
ATOM 2637 O O . PRO A 1 323 ? 5.737 4.470 21.618 1.00 70.56 323 PRO A O 1
ATOM 2640 N N . GLN A 1 324 ? 6.959 2.654 21.126 1.00 64.81 324 GLN A N 1
ATOM 2641 C CA . GLN A 1 324 ? 6.286 1.791 22.105 1.00 64.81 324 GLN A CA 1
ATOM 2642 C C . GLN A 1 324 ? 6.529 2.244 23.558 1.00 64.81 324 GLN A C 1
ATOM 2644 O O . GLN A 1 324 ? 5.659 2.089 24.417 1.00 64.81 324 GLN A O 1
ATOM 2649 N N . GLU A 1 325 ? 7.690 2.847 23.830 1.00 57.00 325 GLU A N 1
ATOM 2650 C CA . GLU A 1 325 ? 8.124 3.285 25.157 1.00 57.00 325 GLU A CA 1
ATOM 2651 C C . GLU A 1 325 ? 7.873 4.789 25.381 1.00 57.00 325 GLU A C 1
ATOM 2653 O O . GLU A 1 325 ? 8.751 5.619 25.179 1.00 57.00 325 GLU A O 1
ATOM 2658 N N . ILE A 1 326 ? 6.674 5.167 25.841 1.00 51.44 326 ILE A N 1
ATOM 2659 C CA . ILE A 1 326 ? 6.401 6.534 26.359 1.00 51.44 326 ILE A CA 1
ATOM 2660 C C . ILE A 1 326 ? 6.250 6.537 27.898 1.00 51.44 326 ILE A C 1
ATOM 2662 O O . ILE A 1 326 ? 6.072 7.575 28.533 1.00 51.44 326 ILE A O 1
ATOM 2666 N N . ILE A 1 327 ? 6.384 5.380 28.556 1.00 43.31 327 ILE A N 1
ATOM 2667 C CA . ILE A 1 327 ? 6.110 5.247 29.999 1.00 43.31 327 ILE A CA 1
ATOM 2668 C C . ILE A 1 327 ? 7.181 5.936 30.876 1.00 43.31 327 ILE A C 1
ATOM 2670 O O . ILE A 1 327 ? 6.882 6.332 32.003 1.00 43.31 327 ILE A O 1
ATOM 2674 N N . SER A 1 328 ? 8.408 6.147 30.386 1.00 36.38 328 SER A N 1
ATOM 2675 C CA . SER A 1 328 ? 9.500 6.712 31.198 1.00 36.38 328 SER A CA 1
ATOM 2676 C C . SER A 1 328 ? 9.519 8.246 31.278 1.00 36.38 328 SER A C 1
ATOM 2678 O O . SER A 1 328 ? 9.950 8.781 32.297 1.00 36.38 328 SER A O 1
ATOM 2680 N N . TYR A 1 329 ? 9.013 8.973 30.274 1.00 37.38 329 TYR A N 1
ATOM 2681 C CA . TYR A 1 329 ? 9.102 10.444 30.250 1.00 37.38 329 TYR A CA 1
ATOM 2682 C C . TYR A 1 329 ? 7.976 11.161 31.008 1.00 37.38 329 TYR A C 1
ATOM 2684 O O . TYR A 1 329 ? 8.203 12.222 31.592 1.00 37.38 329 TYR A O 1
ATOM 2692 N N . VAL A 1 330 ? 6.777 10.573 31.065 1.00 40.19 330 VAL A N 1
ATOM 2693 C CA . VAL A 1 330 ? 5.616 11.199 31.728 1.00 40.19 330 VAL A CA 1
ATOM 2694 C C . VAL A 1 330 ? 5.746 11.177 33.258 1.00 40.19 330 VAL A C 1
ATOM 2696 O O . VAL A 1 330 ? 5.187 12.036 33.934 1.00 40.19 330 VAL A O 1
ATOM 2699 N N . ARG A 1 331 ? 6.544 10.263 33.833 1.00 32.31 331 ARG A N 1
ATOM 2700 C CA . ARG A 1 331 ? 6.790 10.236 35.289 1.00 32.31 331 ARG A CA 1
ATOM 2701 C C . ARG A 1 331 ? 7.668 11.380 35.803 1.00 32.31 331 ARG A C 1
ATOM 2703 O O . ARG A 1 331 ? 7.563 11.698 36.979 1.00 32.31 331 ARG A O 1
ATOM 2710 N N . ASN A 1 332 ? 8.482 12.011 34.956 1.00 31.62 332 ASN A N 1
ATOM 2711 C CA . ASN A 1 332 ? 9.456 13.023 35.394 1.00 31.62 332 ASN A CA 1
ATOM 2712 C C . ASN A 1 332 ? 9.033 14.474 35.116 1.00 31.62 332 ASN A C 1
ATOM 2714 O O . ASN A 1 332 ? 9.786 15.391 35.419 1.00 31.62 332 ASN A O 1
ATOM 2718 N N . THR A 1 333 ? 7.857 14.702 34.525 1.00 33.81 333 THR A N 1
ATOM 2719 C CA . THR A 1 333 ? 7.359 16.055 34.198 1.00 33.81 333 THR A CA 1
ATOM 2720 C C . THR A 1 333 ? 6.182 16.513 35.063 1.00 33.81 333 THR A C 1
ATOM 2722 O O . THR A 1 333 ? 5.717 17.637 34.901 1.00 33.81 333 THR A O 1
ATOM 2725 N N . PHE A 1 334 ? 5.740 15.685 36.016 1.00 33.12 334 PHE A N 1
ATOM 2726 C CA . PHE A 1 334 ? 4.654 15.995 36.955 1.00 33.12 334 PHE A CA 1
ATOM 2727 C C . PHE A 1 334 ? 5.020 15.661 38.414 1.00 33.12 334 PHE A C 1
ATOM 2729 O O . PHE A 1 334 ? 4.243 15.021 39.123 1.00 33.12 334 PHE A O 1
ATOM 2736 N N . THR A 1 335 ? 6.201 16.093 38.861 1.00 33.88 335 THR A N 1
ATOM 2737 C CA . THR A 1 335 ? 6.537 16.219 40.294 1.00 33.88 335 THR A CA 1
ATOM 2738 C C . THR A 1 335 ? 6.894 17.646 40.627 1.00 33.88 335 THR A C 1
ATOM 2740 O O . THR A 1 335 ? 7.702 18.211 39.852 1.00 33.88 335 THR A O 1
#

p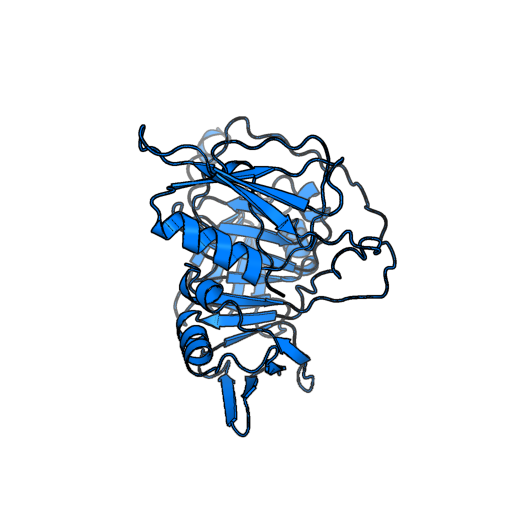LDDT: mean 73.54, std 16.91, range [28.2, 93.88]

Sequence (335 aa):
MITLTMLPESFTRYSCDRNIYVQFSIGEFYSKFMLHKRRGYDSLTLICLAEFRFHMALEFHSSSIQQSPSPQLLHTWQQRCSFQLMGKINYKSFVSFKLYDFRRLVVIFNDTRTYIPFRVSKSEFKFFIDDRQFVFSTERNECIIGGIRKGKEMKGAMTLSPKEAYFNCTSKRLWLFESNDPSGQEDPFNKKELPMSIVAEPVDVGDVDYGSFFVSMALEEFRCVVNDMENAAYVPVTITSSRIKFVALIDHWETSFTTKEGECIIGGIEEGQEIKCGISLYPMKFYKAFTSKRVWFFSSCDTNGLLLIAPMGVYTHISSFFPQEIISYVRNTFT

Radius of gyration: 23.35 Å; chains: 1; bounding box: 64×46×67 Å

Secondary structure (DSSP, 8-state):
-------GGGSSS---SS----EE-HHHHHHHHHHHHHTT--EEEEE--TT-TTEEEEEEE-SSTT---EEEEEEEE---S-------EEEEEEEEEEHHHHHHHHHH--TT-S-EEEEE-SSEEEEEETTEEEEEETTTTSEEEESPPTT--EEEEE---SHHHHHH---SEEEEEEE---S----------------SS------EEEEEEEEEEEHHHHHHHHHHTTT-SSEEEEEESSEEEEE-TTT--EEEEEGGGSSEEEES--TT-EEEEEE---SHHHHHH---SEEEEEEESSS--EEEEEE-SSS-EEEEEE-S--TTTGGGS--

Organism: Cucumis melo (NCBI:txid3656)